Protein AF-Q556K5-F1 (afdb_monomer_lite)

pLDDT: mean 72.12, std 20.88, range [28.44, 96.19]

Sequence (284 aa):
MKILKIILLFTVINYCIFKNVVNGLEYIQAMYDNKDCKNTPISIQSSSQCAKGIYVVPQSSKRVTISYGIKSPSDCSSKTPSAYDQDVNYCLTGSLAQMFLNENANVSGINGYCSELVQFADDDCENILLNSYLNGACVGPQSNGYFNRYLCNGNVVKRYNCPSDCRKASGVSGCVFDKELKSISSCPNIKSKNIQDLIKIDGKVDTSSTSSSSGATGGGGTGNNGTSATGGSGATGAASGNGGATSNAGNSGGASTTGKSNAQKIYVSFFLLISLSLLILILF

Foldseek 3Di:
DVLVVVVVVVVVVVVVVCVQQVFAKWKKKFFCPDQQLADHGQKMKIWTCAAQQWHWADPDQFWIFIDGDDQDPVVNVVDDRDPPIDTAQDRDRRDRIHMHMDRSHDAAAEPQWAWFWGGNDLQPPRGIMIMTGHAQRWDDDDPVCWIWTWHDDPNKIWIWTWNDGSVDVVRPPRTHTDDIGHGCVSPPPHHYDYPVVGHPRPDDPPDDDPDDDDDDDDDDDDDDDDDDDDDDDDDDDDDDDDDDDDDDDDDDDDDDDDPCDVVNVVVVVVVVVVVVSVVVVVVD

Structure (mmCIF, N/CA/C/O backbone):
data_AF-Q556K5-F1
#
_entry.id   AF-Q556K5-F1
#
loop_
_atom_site.group_PDB
_atom_site.id
_atom_site.type_symbol
_atom_site.label_atom_id
_atom_site.label_alt_id
_atom_site.label_comp_id
_atom_site.label_asym_id
_atom_site.label_entity_id
_atom_site.label_seq_id
_atom_site.pdbx_PDB_ins_code
_atom_site.Cartn_x
_atom_site.Cartn_y
_atom_site.Cartn_z
_atom_site.occupancy
_atom_site.B_iso_or_equiv
_atom_site.auth_seq_id
_atom_site.auth_comp_id
_atom_site.auth_asym_id
_atom_site.auth_atom_id
_atom_site.pdbx_PDB_model_num
ATOM 1 N N . MET A 1 1 ? -33.321 -15.008 35.025 1.00 61.25 1 MET A N 1
ATOM 2 C CA . MET A 1 1 ? -32.442 -15.518 33.936 1.00 61.25 1 MET A CA 1
ATOM 3 C C . MET A 1 1 ? -32.778 -15.011 32.526 1.00 61.25 1 MET A C 1
ATOM 5 O O . MET A 1 1 ? -31.866 -14.976 31.711 1.00 61.25 1 MET A O 1
ATOM 9 N N . LYS A 1 2 ? -34.023 -14.624 32.190 1.00 74.06 2 LYS A N 1
ATOM 10 C CA . LYS A 1 2 ? -34.360 -14.154 30.824 1.00 74.06 2 LYS A CA 1
ATOM 11 C C . LYS A 1 2 ? -33.741 -12.788 30.475 1.00 74.06 2 LYS A C 1
ATOM 13 O O . LYS A 1 2 ? -33.178 -12.651 29.398 1.00 74.06 2 LYS A O 1
ATOM 18 N N . ILE A 1 3 ? -33.755 -11.838 31.414 1.00 76.19 3 ILE A N 1
ATOM 19 C CA . ILE A 1 3 ? -33.224 -10.473 31.226 1.00 76.19 3 ILE A CA 1
ATOM 20 C C . ILE A 1 3 ? -31.723 -10.485 30.883 1.00 76.19 3 ILE A C 1
ATOM 22 O O . ILE A 1 3 ? -31.316 -9.877 29.901 1.00 76.19 3 ILE A O 1
ATOM 26 N N . LEU A 1 4 ? -30.910 -11.268 31.604 1.00 74.31 4 LEU A N 1
ATOM 27 C CA . LEU A 1 4 ? -29.463 -11.361 31.353 1.00 74.31 4 LEU A CA 1
ATOM 28 C C . LEU A 1 4 ? -29.129 -11.845 29.928 1.00 74.31 4 LEU A C 1
ATOM 30 O O . LEU A 1 4 ? -28.200 -11.334 29.309 1.00 74.31 4 LEU A O 1
ATOM 34 N N . LYS A 1 5 ? -29.904 -12.798 29.385 1.00 75.19 5 LYS A N 1
ATOM 35 C CA . LYS A 1 5 ? -29.716 -13.285 28.007 1.00 75.19 5 LYS A CA 1
ATOM 36 C C . LYS A 1 5 ? -30.016 -12.201 26.970 1.00 75.19 5 LYS A C 1
ATOM 38 O O . LYS A 1 5 ? -29.312 -12.125 25.969 1.00 75.19 5 LYS A O 1
ATOM 43 N N . ILE A 1 6 ? -31.032 -11.369 27.215 1.00 76.06 6 ILE A N 1
ATOM 44 C CA . ILE A 1 6 ? -31.399 -10.256 26.328 1.00 76.06 6 ILE A CA 1
ATOM 45 C C . ILE A 1 6 ? -30.291 -9.201 26.322 1.00 76.06 6 ILE A C 1
ATOM 47 O O . ILE A 1 6 ? -29.875 -8.784 25.246 1.00 76.06 6 ILE A O 1
ATOM 51 N N . ILE A 1 7 ? -29.767 -8.831 27.497 1.00 74.25 7 ILE A N 1
ATOM 52 C CA . ILE A 1 7 ? -28.654 -7.874 27.612 1.00 74.25 7 ILE A CA 1
ATOM 53 C C . ILE A 1 7 ? -27.434 -8.388 26.848 1.00 74.25 7 ILE A C 1
ATOM 55 O O . ILE A 1 7 ? -26.901 -7.672 26.008 1.00 74.25 7 ILE A O 1
ATOM 59 N N . LEU A 1 8 ? -27.029 -9.641 27.084 1.00 75.44 8 LEU A N 1
ATOM 60 C CA . LEU A 1 8 ? -25.853 -10.225 26.438 1.00 75.44 8 LEU A CA 1
ATOM 61 C C . LEU A 1 8 ? -26.009 -10.287 24.910 1.00 75.44 8 LEU A C 1
ATOM 63 O O . LEU A 1 8 ? -25.079 -9.934 24.189 1.00 75.44 8 LEU A O 1
ATOM 67 N N . LEU A 1 9 ? -27.194 -10.658 24.412 1.00 78.19 9 LEU A N 1
ATOM 68 C CA . LEU A 1 9 ? -27.503 -10.626 22.981 1.00 78.19 9 LEU A CA 1
ATOM 69 C C . LEU A 1 9 ? -27.391 -9.202 22.412 1.00 78.19 9 LEU A C 1
ATOM 71 O O . LEU A 1 9 ? -26.769 -9.010 21.369 1.00 78.19 9 LEU A O 1
ATOM 75 N N . PHE A 1 10 ? -27.941 -8.203 23.108 1.00 74.50 10 PHE A N 1
ATOM 76 C CA . PHE A 1 10 ? -27.856 -6.802 22.695 1.00 74.50 10 PHE A CA 1
ATOM 77 C C . PHE A 1 10 ? -26.406 -6.309 22.672 1.00 74.50 10 PHE A C 1
ATOM 79 O O . PHE A 1 10 ? -25.995 -5.667 21.709 1.00 74.50 10 PHE A O 1
ATOM 86 N N . THR A 1 11 ? -25.602 -6.624 23.689 1.00 73.44 11 THR A N 1
ATOM 87 C CA . THR A 1 11 ? -24.179 -6.259 23.725 1.00 73.44 11 THR A CA 1
ATOM 88 C C . THR A 1 11 ? -23.416 -6.878 22.555 1.00 73.44 11 THR A C 1
ATOM 90 O O . THR A 1 11 ? -22.656 -6.170 21.900 1.00 73.44 11 THR A O 1
ATOM 93 N N . VAL A 1 12 ? -23.653 -8.158 22.241 1.00 76.06 12 VAL A N 1
ATOM 94 C CA . VAL A 1 12 ? -23.006 -8.845 21.109 1.00 76.06 12 VAL A CA 1
ATOM 95 C C . VAL A 1 12 ? -23.418 -8.225 19.773 1.00 76.06 12 VAL A C 1
ATOM 97 O O . VAL A 1 12 ? -22.550 -7.919 18.963 1.00 76.06 12 VAL A O 1
ATOM 100 N N . ILE A 1 13 ? -24.712 -7.967 19.554 1.00 75.44 13 ILE A N 1
ATOM 101 C CA . ILE A 1 13 ? -25.198 -7.321 18.324 1.00 75.44 13 ILE A CA 1
ATOM 102 C C . ILE A 1 13 ? -24.575 -5.932 18.166 1.00 75.44 13 ILE A C 1
ATOM 104 O O . ILE A 1 13 ? -24.052 -5.617 17.100 1.00 75.44 13 ILE A O 1
ATOM 108 N N . ASN A 1 14 ? -24.569 -5.121 19.226 1.00 64.62 14 ASN A N 1
ATOM 109 C CA . ASN A 1 14 ? -23.968 -3.789 19.185 1.00 64.62 14 ASN A CA 1
ATOM 110 C C . ASN A 1 14 ? -22.461 -3.859 18.924 1.00 64.62 14 ASN A C 1
ATOM 112 O O . ASN A 1 14 ? -21.958 -3.105 18.098 1.00 64.62 14 ASN A O 1
ATOM 116 N N . TYR A 1 15 ? -21.748 -4.796 19.554 1.00 65.31 15 TYR A N 1
ATOM 117 C CA . TYR A 1 15 ? -20.327 -5.025 19.295 1.00 65.31 15 TYR A CA 1
ATOM 118 C C . TYR A 1 15 ? -20.064 -5.411 17.830 1.00 65.31 15 TYR A C 1
ATOM 120 O O . TYR A 1 15 ? -19.186 -4.831 17.193 1.00 65.31 15 TYR A O 1
ATOM 128 N N . CYS A 1 16 ? -20.860 -6.326 17.265 1.00 64.56 16 CYS A N 1
ATOM 129 C CA . CYS A 1 16 ? -20.766 -6.722 15.858 1.00 64.56 16 CYS A CA 1
ATOM 130 C C . CYS A 1 16 ? -21.071 -5.559 14.900 1.00 64.56 16 CYS A C 1
ATOM 132 O O . CYS A 1 16 ? -20.363 -5.382 13.909 1.00 64.56 16 CYS A O 1
ATOM 134 N N . ILE A 1 17 ? -22.094 -4.750 15.196 1.00 59.06 17 ILE A N 1
ATOM 135 C CA . ILE A 1 17 ? -22.442 -3.568 14.395 1.00 59.06 17 ILE A CA 1
ATOM 136 C C . ILE A 1 17 ? -21.305 -2.543 14.451 1.00 59.06 17 ILE A C 1
ATOM 138 O O . ILE A 1 17 ? -20.884 -2.053 13.407 1.00 59.06 17 ILE A O 1
ATOM 142 N N . PHE A 1 18 ? -20.756 -2.257 15.634 1.00 52.22 18 PHE A N 1
ATOM 143 C CA . PHE A 1 18 ? -19.651 -1.310 15.774 1.00 52.22 18 PHE A CA 1
ATOM 144 C C . PHE A 1 18 ? -18.394 -1.750 15.043 1.00 52.22 18 PHE A C 1
ATOM 146 O O . PHE A 1 18 ? -17.803 -0.944 14.332 1.00 52.22 18 PHE A O 1
ATOM 153 N N . LYS A 1 19 ? -18.006 -3.020 15.174 1.00 53.41 19 LY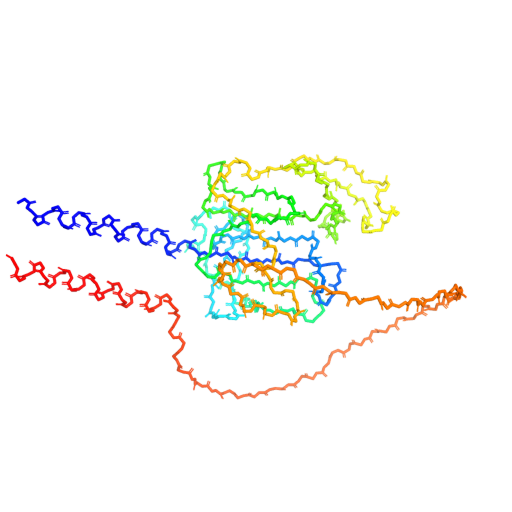S A N 1
ATOM 154 C CA . LYS A 1 19 ? -16.852 -3.567 14.454 1.00 53.41 19 LYS A CA 1
ATOM 155 C C . LYS A 1 19 ? -17.001 -3.414 12.936 1.00 53.41 19 LYS A C 1
ATOM 157 O O . LYS A 1 19 ? -16.026 -3.077 12.276 1.00 53.41 19 LYS A O 1
ATOM 162 N N . ASN A 1 20 ? -18.207 -3.604 12.395 1.00 49.00 20 ASN A N 1
ATOM 163 C CA . ASN A 1 20 ? -18.454 -3.475 10.955 1.00 49.00 20 ASN A CA 1
ATOM 164 C C . ASN A 1 20 ? -18.546 -2.021 10.472 1.00 49.00 20 ASN A C 1
ATOM 166 O O . ASN A 1 20 ? -18.079 -1.719 9.379 1.00 49.00 20 ASN A O 1
ATOM 170 N N . VAL A 1 21 ? -19.160 -1.124 11.249 1.00 44.94 21 VAL A N 1
ATOM 171 C CA . VAL A 1 21 ? -19.409 0.260 10.809 1.00 44.94 21 VAL A CA 1
ATOM 172 C C . VAL A 1 21 ? -18.201 1.164 11.050 1.00 44.94 21 VAL A C 1
ATOM 174 O O . VAL A 1 21 ? -17.908 2.021 10.225 1.00 44.94 21 VAL A O 1
ATOM 177 N N . VAL A 1 22 ? -17.475 0.980 12.157 1.00 48.97 22 VAL A N 1
ATOM 178 C CA . VAL A 1 22 ? -16.372 1.883 12.536 1.00 48.97 22 VAL A CA 1
ATOM 179 C C . VAL A 1 22 ? -15.116 1.648 11.688 1.00 48.97 22 VAL A C 1
ATOM 181 O O . VAL A 1 22 ? -14.299 2.552 11.560 1.00 48.97 22 VAL A O 1
ATOM 184 N N . ASN A 1 23 ? -14.995 0.488 11.039 1.00 54.75 23 ASN A N 1
ATOM 185 C CA . ASN A 1 23 ? -13.791 0.122 10.288 1.00 54.75 23 ASN A CA 1
ATOM 186 C C . ASN A 1 23 ? -13.941 0.220 8.759 1.00 54.75 23 ASN A C 1
ATOM 188 O O . ASN A 1 23 ? -12.985 -0.052 8.036 1.00 54.75 23 ASN A O 1
ATOM 192 N N . GLY A 1 24 ? -15.115 0.607 8.250 1.00 69.06 24 GLY A N 1
ATOM 193 C CA . GLY A 1 24 ? -15.352 0.712 6.812 1.00 69.06 24 GLY A CA 1
ATOM 194 C C . GLY A 1 24 ? -14.888 2.053 6.251 1.00 69.06 24 GLY A C 1
ATOM 195 O O . GLY A 1 24 ? -15.675 2.994 6.171 1.00 69.06 24 GLY A O 1
ATOM 196 N N . LEU A 1 25 ? -13.629 2.149 5.836 1.00 83.75 25 LEU A N 1
ATOM 197 C CA . LEU A 1 25 ? -13.132 3.250 5.013 1.00 83.75 25 LEU A CA 1
ATOM 198 C C . LEU A 1 25 ? -12.141 2.702 3.990 1.00 83.75 25 LEU A C 1
ATOM 200 O O . LEU A 1 25 ? -11.158 2.066 4.363 1.00 83.75 25 LEU A O 1
ATOM 204 N N . GLU A 1 26 ? -12.373 3.000 2.714 1.00 89.56 26 GLU A N 1
ATOM 205 C CA . GLU A 1 26 ? -11.423 2.738 1.634 1.00 89.56 26 GLU A CA 1
ATOM 206 C C . GLU A 1 26 ? -11.031 4.079 0.999 1.00 89.56 26 GLU A C 1
ATOM 208 O O . GLU A 1 26 ? -11.817 4.713 0.290 1.00 89.56 26 GLU A O 1
ATOM 213 N N . TYR A 1 27 ? -9.818 4.537 1.306 1.00 90.81 27 TYR A N 1
ATOM 214 C CA . TYR A 1 27 ? -9.189 5.668 0.629 1.00 90.81 27 TYR A CA 1
ATOM 215 C C . TYR A 1 27 ? -8.453 5.151 -0.598 1.00 90.81 27 TYR A C 1
ATOM 217 O O . TYR A 1 27 ? -7.716 4.171 -0.501 1.00 90.81 27 TYR A O 1
ATOM 225 N N . ILE A 1 28 ? -8.649 5.802 -1.741 1.00 92.31 28 ILE A N 1
ATOM 226 C CA . ILE A 1 28 ? -8.064 5.373 -3.008 1.00 92.31 28 ILE A CA 1
ATOM 227 C C . ILE A 1 28 ? -7.287 6.523 -3.624 1.00 92.31 28 ILE A C 1
ATOM 229 O O . ILE A 1 28 ? -7.830 7.605 -3.812 1.00 92.31 28 ILE A O 1
ATOM 233 N N . GLN A 1 29 ? -6.045 6.274 -4.019 1.00 91.38 29 GLN A N 1
ATOM 234 C CA . GLN A 1 29 ? -5.258 7.161 -4.862 1.00 91.38 29 GLN A CA 1
ATOM 235 C C . GLN A 1 29 ? -4.941 6.449 -6.181 1.00 91.38 29 GLN A C 1
ATOM 237 O O . GLN A 1 29 ? -4.131 5.525 -6.228 1.00 91.38 29 GLN A O 1
ATOM 242 N N . ALA A 1 30 ? -5.574 6.887 -7.265 1.00 91.69 30 ALA A N 1
ATOM 243 C CA . ALA A 1 30 ? -5.346 6.385 -8.614 1.00 91.69 30 ALA A CA 1
ATOM 244 C C . ALA A 1 30 ? -4.319 7.262 -9.336 1.00 91.69 30 ALA A C 1
ATOM 246 O O . ALA A 1 30 ? -4.491 8.475 -9.402 1.00 91.69 30 ALA A O 1
ATOM 247 N N . MET A 1 31 ? -3.265 6.662 -9.886 1.00 90.00 31 MET A N 1
ATOM 248 C CA . MET A 1 31 ? -2.260 7.334 -10.709 1.00 90.00 31 MET A CA 1
ATOM 249 C C . MET A 1 31 ? -2.458 7.005 -12.185 1.00 90.00 31 MET A C 1
ATOM 251 O O . MET A 1 31 ? -2.656 5.846 -12.547 1.00 90.00 31 MET A O 1
ATOM 255 N N . TYR A 1 32 ? -2.318 8.010 -13.037 1.00 88.25 32 TYR A N 1
ATOM 256 C CA . TYR A 1 32 ? -2.506 7.931 -14.479 1.00 88.25 32 TYR A CA 1
ATOM 257 C C . TYR A 1 32 ? -1.195 8.210 -15.217 1.00 88.25 32 TYR A C 1
ATOM 259 O O . TYR A 1 32 ? -0.241 8.769 -14.672 1.00 88.25 32 TYR A O 1
ATOM 267 N N . ASP A 1 33 ? -1.148 7.817 -16.484 1.00 83.00 33 ASP A N 1
ATOM 268 C CA . ASP A 1 33 ? -0.050 8.132 -17.400 1.00 83.00 33 ASP A CA 1
ATOM 269 C C . ASP A 1 33 ? -0.135 9.558 -17.979 1.00 83.00 33 ASP A C 1
ATOM 271 O O . ASP A 1 33 ? 0.837 10.057 -18.550 1.00 83.00 33 ASP A O 1
ATOM 275 N N . ASN A 1 34 ? -1.277 10.225 -17.798 1.00 80.12 34 ASN A N 1
ATOM 276 C CA . ASN A 1 34 ? -1.589 11.555 -18.305 1.00 80.12 34 ASN A CA 1
ATOM 277 C C . ASN A 1 34 ? -2.078 12.489 -17.181 1.00 80.12 34 ASN A C 1
ATOM 279 O O . ASN A 1 34 ? -2.593 12.043 -16.158 1.00 80.12 34 ASN A O 1
ATOM 283 N N . LYS A 1 35 ? -1.912 13.804 -17.377 1.00 79.62 35 LYS A N 1
ATOM 284 C CA . LYS A 1 35 ? -2.262 14.850 -16.390 1.00 79.62 35 LYS A CA 1
ATOM 285 C C . LYS A 1 35 ? -3.757 15.175 -16.303 1.00 79.62 35 LYS A C 1
ATOM 287 O O . LYS A 1 35 ? -4.144 16.030 -15.511 1.00 79.62 35 LYS A O 1
ATOM 292 N N . ASP A 1 36 ? -4.565 14.530 -17.136 1.00 75.38 36 ASP A N 1
ATOM 293 C CA . ASP A 1 36 ? -6.007 14.752 -17.208 1.00 75.38 36 ASP A CA 1
ATOM 294 C C . ASP A 1 36 ? -6.789 13.724 -16.371 1.00 75.38 36 ASP A C 1
ATOM 296 O O . ASP A 1 36 ? -8.013 13.744 -16.391 1.00 75.38 36 ASP A O 1
ATOM 300 N N . CYS A 1 37 ? -6.107 12.798 -15.683 1.00 79.00 37 CYS A N 1
ATOM 301 C CA . CYS A 1 37 ? -6.706 11.649 -14.988 1.00 79.00 37 CYS A CA 1
ATOM 302 C C . CYS A 1 37 ? -7.693 10.842 -15.851 1.00 79.00 37 CYS A C 1
ATOM 304 O O . CYS A 1 37 ? -8.675 10.292 -15.352 1.00 79.00 37 CYS A O 1
ATOM 306 N N . LYS A 1 38 ? -7.456 10.789 -17.164 1.00 76.88 38 LYS A N 1
ATOM 307 C CA . LYS A 1 38 ? -8.323 10.075 -18.102 1.00 76.88 38 LYS A CA 1
ATOM 308 C C . LYS A 1 38 ? -7.845 8.645 -18.302 1.00 76.88 38 LYS A C 1
ATOM 310 O O . LYS A 1 38 ? -6.654 8.355 -18.183 1.00 76.88 38 LYS A O 1
ATOM 315 N N . ASN A 1 39 ? -8.773 7.800 -18.748 1.00 82.00 39 ASN A N 1
ATOM 316 C CA . ASN A 1 39 ? -8.564 6.388 -19.077 1.00 82.00 39 ASN A CA 1
ATOM 317 C C . ASN A 1 39 ? -8.275 5.520 -17.845 1.00 82.00 39 ASN A C 1
ATOM 319 O O . ASN A 1 39 ? -8.675 5.833 -16.730 1.00 82.00 39 ASN A O 1
ATOM 323 N N . THR A 1 40 ? -7.652 4.368 -18.067 1.00 88.00 40 THR A N 1
ATOM 324 C CA . THR A 1 40 ? -7.336 3.387 -17.034 1.00 88.00 40 THR A CA 1
ATOM 325 C C . THR A 1 40 ? -6.094 3.830 -16.243 1.00 88.00 40 THR A C 1
ATOM 327 O O . THR A 1 40 ? -5.040 4.023 -16.849 1.00 88.00 40 THR A O 1
ATOM 330 N N . PRO A 1 41 ? -6.170 3.967 -14.906 1.00 91.44 41 PRO A N 1
ATOM 331 C CA . PRO A 1 41 ? 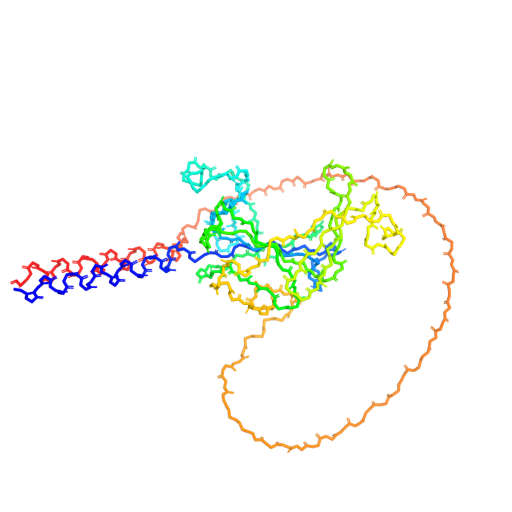-5.008 4.232 -14.062 1.00 91.44 41 PRO A CA 1
ATOM 332 C C . PRO A 1 41 ? -3.904 3.185 -14.246 1.00 91.44 41 PRO A C 1
ATOM 334 O O . PRO A 1 41 ? -4.178 1.988 -14.338 1.00 91.44 41 PRO A O 1
ATOM 337 N N . ILE A 1 42 ? -2.643 3.609 -14.214 1.00 91.56 42 ILE A N 1
ATOM 338 C CA . ILE A 1 42 ? -1.484 2.705 -14.267 1.00 91.56 42 ILE A CA 1
ATOM 339 C C . ILE A 1 42 ? -1.213 2.031 -12.918 1.00 91.56 42 ILE A C 1
ATOM 341 O O . ILE A 1 42 ? -0.708 0.908 -12.870 1.00 91.56 42 ILE A O 1
ATOM 345 N N . SER A 1 43 ? -1.564 2.698 -11.819 1.00 92.62 43 SER A N 1
ATOM 346 C CA . SER A 1 43 ? -1.454 2.150 -10.471 1.00 92.62 43 SER A CA 1
ATOM 347 C C . SER A 1 43 ? -2.499 2.761 -9.552 1.00 92.62 43 SER A C 1
ATOM 349 O O . SER A 1 43 ? -2.826 3.936 -9.682 1.00 92.62 43 SER A O 1
ATOM 351 N N . ILE A 1 44 ? -3.006 1.978 -8.611 1.00 94.00 44 ILE A N 1
ATOM 352 C CA . ILE A 1 44 ? -4.039 2.387 -7.667 1.00 94.00 44 ILE A CA 1
ATOM 353 C C . ILE A 1 44 ? -3.612 1.939 -6.281 1.00 94.00 44 ILE A C 1
ATOM 355 O O . ILE A 1 44 ? -3.340 0.763 -6.062 1.00 94.00 44 ILE A O 1
ATOM 359 N N . GLN A 1 45 ? -3.553 2.876 -5.352 1.00 94.12 45 GLN A N 1
ATOM 360 C CA . GLN A 1 45 ? -3.341 2.596 -3.946 1.00 94.12 45 GLN A CA 1
ATOM 361 C C . GLN A 1 45 ? -4.690 2.635 -3.234 1.00 94.12 45 GLN A C 1
ATOM 363 O O . GLN A 1 45 ? -5.337 3.673 -3.268 1.00 94.12 45 GLN A O 1
ATOM 368 N N . SER A 1 46 ? -5.086 1.547 -2.580 1.00 94.38 46 SER A N 1
ATOM 369 C CA . SER A 1 46 ? -6.263 1.487 -1.708 1.00 94.38 46 SER A CA 1
ATOM 370 C C . SER A 1 46 ? -5.818 1.259 -0.267 1.00 94.38 46 SER A C 1
ATOM 372 O O . SER A 1 46 ? -4.992 0.383 -0.017 1.00 94.38 46 SER A O 1
ATOM 374 N N . SER A 1 47 ? -6.343 2.010 0.696 1.00 93.25 47 SER A N 1
ATOM 375 C CA . SER A 1 47 ? -5.969 1.868 2.105 1.00 93.25 47 SER A CA 1
ATOM 376 C C . SER A 1 47 ? -7.168 1.915 3.037 1.00 93.25 47 SER A C 1
ATOM 378 O O . SER A 1 47 ? -8.150 2.615 2.778 1.00 93.25 47 SER A O 1
ATOM 380 N N . SER A 1 48 ? -7.052 1.205 4.157 1.00 90.81 48 SER A N 1
ATOM 381 C CA . SER A 1 48 ? -7.903 1.421 5.324 1.00 90.81 48 SER A CA 1
ATOM 382 C C . SER A 1 48 ? -7.617 2.798 5.935 1.00 90.81 48 SER A C 1
ATOM 384 O O . SER A 1 48 ? -6.678 3.499 5.537 1.00 90.81 48 SER A O 1
ATOM 386 N N . GLN A 1 49 ? -8.411 3.193 6.933 1.00 88.31 49 GLN A N 1
ATOM 387 C CA . GLN A 1 49 ? -8.207 4.447 7.664 1.00 88.31 49 GLN A CA 1
ATOM 388 C C . GLN A 1 49 ? -6.800 4.548 8.265 1.00 88.31 49 GLN A C 1
ATOM 390 O O . GLN A 1 49 ? -6.148 5.582 8.146 1.00 88.31 49 GLN A O 1
ATOM 395 N N . CYS A 1 50 ? -6.336 3.473 8.900 1.00 89.25 50 CYS A N 1
ATOM 396 C CA . CYS A 1 50 ? -4.989 3.332 9.430 1.00 89.25 50 CYS A CA 1
ATOM 397 C C . CYS A 1 50 ? -4.307 2.199 8.670 1.00 89.25 50 CYS A C 1
ATOM 399 O O . CYS A 1 50 ? -4.780 1.069 8.719 1.00 89.25 50 CYS A O 1
ATOM 401 N N . ALA A 1 51 ? -3.226 2.489 7.954 1.00 91.75 51 ALA A N 1
ATOM 402 C CA . ALA A 1 51 ? -2.449 1.495 7.229 1.00 91.75 51 ALA A CA 1
ATOM 403 C C . ALA A 1 51 ? -0.957 1.800 7.360 1.00 91.75 51 ALA A C 1
ATOM 405 O O . ALA A 1 51 ? -0.540 2.910 7.705 1.00 91.75 51 ALA A O 1
ATOM 406 N N . LYS A 1 52 ? -0.108 0.813 7.077 1.00 90.12 52 LYS A N 1
ATOM 407 C CA . LYS A 1 52 ? 1.338 1.026 7.146 1.00 90.12 52 LYS A CA 1
ATOM 408 C C . LYS A 1 52 ? 1.768 2.104 6.151 1.00 90.12 52 LYS A C 1
ATOM 410 O O . LYS A 1 52 ? 1.624 1.952 4.944 1.00 90.12 52 LYS A O 1
ATOM 415 N N . GLY A 1 53 ? 2.321 3.190 6.683 1.00 88.06 53 GLY A N 1
ATOM 416 C CA . GLY A 1 53 ? 2.756 4.364 5.935 1.00 88.06 53 GLY A CA 1
ATOM 417 C C . GLY A 1 53 ? 1.741 5.506 5.845 1.00 88.06 53 GLY A C 1
ATOM 418 O O . GLY A 1 53 ? 2.193 6.631 5.634 1.00 88.06 53 GLY A O 1
ATOM 419 N N . ILE A 1 54 ? 0.437 5.277 6.059 1.00 88.25 54 ILE A N 1
ATOM 420 C CA . ILE A 1 54 ? -0.618 6.281 5.828 1.00 88.25 54 ILE A CA 1
ATOM 421 C C . ILE A 1 54 ? -1.757 6.216 6.865 1.00 88.25 54 ILE A C 1
ATOM 423 O O . ILE A 1 54 ? -2.208 5.144 7.256 1.00 88.25 54 ILE A O 1
ATOM 427 N N . TYR A 1 55 ? -2.233 7.381 7.303 1.00 87.44 55 TYR A N 1
ATOM 428 C CA . TYR A 1 55 ? -3.441 7.549 8.113 1.00 87.44 55 TYR A CA 1
ATOM 429 C C . TYR A 1 55 ? -4.343 8.603 7.470 1.00 87.44 55 TYR A C 1
ATOM 431 O O . TYR A 1 55 ? -3.875 9.704 7.175 1.00 87.44 55 TYR A O 1
ATOM 439 N N . VAL A 1 56 ? -5.615 8.268 7.256 1.00 86.88 56 VAL A N 1
ATOM 440 C CA . VAL A 1 56 ? -6.591 9.106 6.547 1.00 86.88 56 VAL A CA 1
ATOM 441 C C . VAL A 1 56 ? -7.734 9.479 7.485 1.00 86.88 56 VAL A C 1
ATOM 443 O O . VAL A 1 56 ? -8.315 8.619 8.139 1.00 86.88 56 VAL A O 1
ATOM 446 N N . VAL A 1 57 ? -8.090 10.762 7.537 1.00 84.19 57 VAL A N 1
ATOM 447 C CA . VAL A 1 57 ? -9.224 11.269 8.322 1.00 84.19 57 VAL A CA 1
ATOM 448 C C . VAL A 1 57 ? -10.167 12.052 7.413 1.00 84.19 57 VAL A C 1
ATOM 450 O O . VAL A 1 57 ? -9.781 13.114 6.924 1.00 84.19 57 VAL A O 1
ATOM 453 N N . PRO A 1 58 ? -11.402 11.580 7.178 1.00 82.31 58 PRO A N 1
ATOM 454 C CA . PRO A 1 58 ? -12.413 12.369 6.483 1.00 82.31 58 PRO A CA 1
ATOM 455 C C . PRO A 1 58 ? -12.741 13.649 7.256 1.00 82.31 58 PRO A C 1
ATOM 457 O O . PRO A 1 58 ? -13.117 13.591 8.425 1.00 82.31 58 PRO A O 1
ATOM 460 N N . GLN A 1 59 ? -12.633 14.803 6.596 1.00 78.50 59 GLN A N 1
ATOM 461 C CA . GLN A 1 59 ? -13.065 16.097 7.145 1.00 78.50 59 GLN A CA 1
ATOM 462 C C . GLN A 1 59 ? -14.466 16.467 6.648 1.00 78.50 59 GLN A C 1
ATOM 464 O O . GLN A 1 59 ? -15.259 17.089 7.353 1.00 78.50 59 GLN A O 1
ATOM 469 N N . SER A 1 60 ? -14.782 16.085 5.409 1.00 74.44 60 SER A N 1
ATOM 470 C CA . SER A 1 60 ? -16.087 16.275 4.773 1.00 74.44 60 SER A CA 1
ATOM 471 C C . SER A 1 60 ? -16.282 15.243 3.660 1.00 74.44 60 SER A C 1
ATOM 473 O O . SER A 1 60 ? -15.360 14.503 3.330 1.00 74.44 60 SER A O 1
ATOM 475 N N . SER A 1 61 ? -17.438 15.264 2.991 1.00 71.81 61 SER A N 1
ATOM 476 C CA . SER A 1 61 ? -17.699 14.425 1.810 1.00 71.81 61 SER A CA 1
ATOM 477 C C . SER A 1 61 ? -16.772 14.692 0.613 1.00 71.81 61 SER A C 1
ATOM 479 O O . SER A 1 61 ? -16.828 13.965 -0.379 1.00 71.81 61 SER A O 1
ATOM 481 N N . LYS A 1 62 ? -15.946 15.745 0.670 1.00 74.62 62 LYS A N 1
ATOM 482 C CA . LYS A 1 62 ? -15.039 16.153 -0.412 1.00 74.62 62 LYS A CA 1
ATOM 483 C C . LYS A 1 62 ? -13.587 16.322 0.018 1.00 74.62 62 LYS A C 1
ATOM 485 O O . LYS A 1 62 ? -12.769 16.632 -0.837 1.00 74.62 62 LYS A O 1
ATOM 490 N N . ARG A 1 63 ? -13.252 16.158 1.302 1.00 78.25 63 ARG A N 1
ATOM 491 C CA . ARG A 1 63 ? -11.902 16.449 1.810 1.00 78.25 63 ARG A CA 1
ATOM 492 C C . ARG A 1 63 ? -11.462 15.422 2.835 1.00 78.25 63 ARG A C 1
ATOM 494 O O . ARG A 1 63 ? -12.233 15.077 3.733 1.00 78.25 63 ARG A O 1
ATOM 501 N N . VAL A 1 64 ? -10.211 14.999 2.724 1.00 84.31 64 VAL A N 1
ATOM 502 C CA . VAL A 1 64 ? -9.538 14.133 3.691 1.00 84.31 64 VAL A CA 1
ATOM 503 C C . VAL A 1 64 ? -8.263 14.794 4.173 1.00 84.31 64 VAL A C 1
ATOM 505 O O . VAL A 1 64 ? -7.606 15.521 3.437 1.00 84.31 64 VAL A O 1
ATOM 508 N N . THR A 1 65 ? -7.880 14.492 5.399 1.00 84.19 65 THR A N 1
ATOM 509 C CA . THR A 1 65 ? -6.555 14.801 5.905 1.00 84.19 65 THR A CA 1
ATOM 510 C C . THR A 1 65 ? -5.710 13.541 5.894 1.00 84.19 65 THR A C 1
ATOM 512 O O . THR A 1 65 ? -6.160 12.497 6.367 1.00 84.19 65 THR A O 1
ATOM 515 N N . ILE A 1 66 ? -4.481 13.641 5.389 1.00 83.75 66 ILE A N 1
ATOM 516 C CA . ILE A 1 66 ? -3.567 12.502 5.288 1.00 83.75 66 ILE A CA 1
ATOM 517 C C . ILE A 1 66 ? -2.323 12.756 6.128 1.00 83.75 66 ILE A C 1
ATOM 519 O O . ILE A 1 66 ? -1.698 13.810 6.035 1.00 83.75 66 ILE A O 1
ATOM 523 N N . SER A 1 67 ? -1.947 11.770 6.937 1.00 85.06 67 SER A N 1
ATOM 524 C CA . SER A 1 67 ? -0.673 11.735 7.651 1.00 85.06 67 SER A CA 1
ATOM 525 C C . SER A 1 67 ? 0.173 10.573 7.151 1.00 85.06 67 SER A C 1
ATOM 527 O O . SER A 1 67 ? -0.295 9.440 7.083 1.00 85.06 67 SER A O 1
ATOM 529 N N . TYR A 1 68 ? 1.435 10.849 6.839 1.00 85.69 68 TYR A N 1
ATOM 530 C CA . TYR A 1 68 ? 2.387 9.845 6.371 1.00 85.69 68 TYR A CA 1
ATOM 531 C C . TYR A 1 68 ? 3.307 9.357 7.497 1.00 85.69 68 TYR A C 1
ATOM 533 O O . TYR A 1 68 ? 3.437 9.985 8.552 1.00 85.69 68 TYR A O 1
ATOM 541 N N . GLY A 1 69 ? 3.991 8.238 7.254 1.00 84.38 69 GLY A N 1
ATOM 542 C CA . GLY A 1 69 ? 5.020 7.709 8.153 1.00 84.38 69 GLY A CA 1
ATOM 543 C C . GLY A 1 69 ? 4.465 6.927 9.343 1.00 84.38 69 GLY A C 1
ATOM 544 O O . GLY A 1 69 ? 5.122 6.857 10.380 1.00 84.38 69 GLY A O 1
ATOM 545 N N . ILE A 1 70 ? 3.269 6.354 9.199 1.00 89.25 70 ILE A N 1
ATOM 546 C CA . ILE A 1 70 ? 2.670 5.446 10.183 1.00 89.25 70 ILE A CA 1
ATOM 547 C C . ILE A 1 70 ? 3.471 4.139 10.223 1.00 89.25 70 ILE A C 1
ATOM 549 O O . ILE A 1 70 ? 3.595 3.449 9.209 1.00 89.25 70 ILE A O 1
ATOM 553 N N . LYS A 1 71 ? 4.022 3.796 11.389 1.00 88.62 71 LYS A N 1
ATOM 554 C CA . LYS A 1 71 ? 4.826 2.586 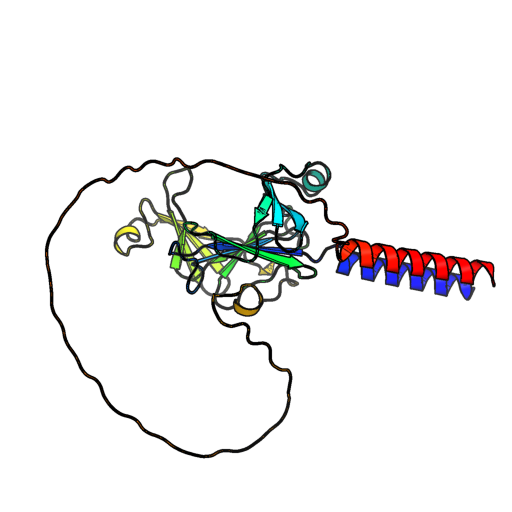11.619 1.00 88.62 71 LYS A CA 1
ATOM 555 C C . LYS A 1 71 ? 4.085 1.531 12.435 1.00 88.62 71 LYS A C 1
ATOM 557 O O . LYS A 1 71 ? 4.458 0.364 12.356 1.00 88.62 71 LYS A O 1
ATOM 562 N N . SER A 1 72 ? 3.046 1.925 13.168 1.00 87.88 72 SER A N 1
ATOM 563 C CA . SER A 1 72 ? 2.200 1.036 13.966 1.00 87.88 72 SER A CA 1
ATOM 564 C C . SER A 1 72 ? 0.737 1.507 14.002 1.00 87.88 72 SER A C 1
ATOM 566 O O . SER A 1 72 ? 0.488 2.699 13.800 1.00 87.88 72 SER A O 1
ATOM 568 N N . PRO A 1 73 ? -0.230 0.634 14.344 1.00 84.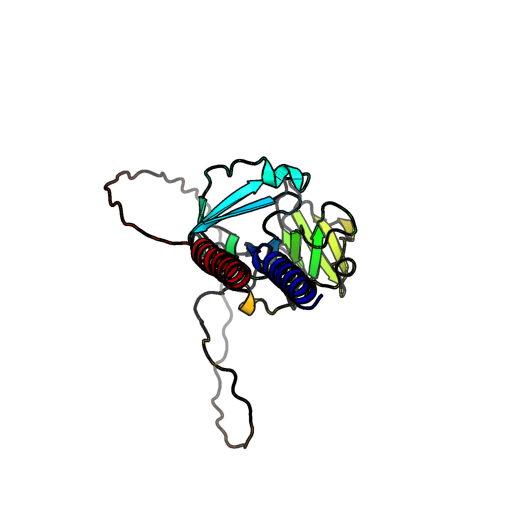88 73 PRO A N 1
ATOM 569 C CA . PRO A 1 73 ? -1.611 1.054 14.594 1.00 84.88 73 PRO A CA 1
ATOM 570 C C . PRO A 1 73 ? -1.739 2.102 15.710 1.00 84.88 73 PRO A C 1
ATOM 572 O O . PRO A 1 73 ? -2.545 3.026 15.609 1.00 84.88 73 PRO A O 1
ATOM 575 N N . SER A 1 74 ? -0.909 2.015 16.759 1.00 85.06 74 SER A N 1
ATOM 576 C CA . SER A 1 74 ? -0.896 3.009 17.841 1.00 85.06 74 SER A CA 1
ATOM 577 C C . SER A 1 74 ? -0.508 4.404 17.358 1.00 85.06 74 SER A C 1
ATOM 579 O O . SER A 1 74 ? -1.027 5.388 17.889 1.00 85.06 74 SER A O 1
ATOM 581 N N . ASP A 1 75 ? 0.322 4.516 16.315 1.00 85.19 75 ASP A N 1
ATOM 582 C CA . ASP A 1 75 ? 0.702 5.817 15.765 1.00 85.19 75 ASP A CA 1
ATOM 583 C C . ASP A 1 75 ? -0.540 6.577 15.286 1.00 85.19 75 ASP A C 1
ATOM 585 O O . ASP A 1 75 ? -0.658 7.764 15.574 1.00 85.19 75 ASP A O 1
ATOM 589 N N . CYS A 1 76 ? -1.503 5.901 14.647 1.00 85.12 76 CYS A N 1
ATOM 590 C CA . CYS A 1 76 ? -2.732 6.521 14.137 1.00 85.12 76 CYS A CA 1
ATOM 591 C C . CYS A 1 76 ? -3.541 7.232 15.231 1.00 85.12 76 CYS A C 1
ATOM 593 O O . CYS A 1 76 ? -4.073 8.311 14.991 1.00 85.12 76 CYS A O 1
ATOM 595 N N . SER A 1 77 ? -3.574 6.679 16.449 1.00 75.12 77 SER A N 1
ATOM 596 C CA . SER A 1 77 ? -4.267 7.301 17.590 1.00 75.12 77 SER A CA 1
ATOM 597 C C . SER A 1 77 ? -3.566 8.553 18.132 1.00 75.12 77 SER A C 1
ATOM 599 O O . SER A 1 77 ? -4.204 9.412 18.735 1.00 75.12 77 SER A O 1
ATOM 601 N N . SER A 1 78 ? -2.254 8.666 17.905 1.00 71.12 78 SER A N 1
ATOM 602 C CA . SER A 1 78 ? -1.411 9.759 18.409 1.00 71.12 78 SER A CA 1
ATOM 603 C C . SER A 1 78 ? -1.156 10.866 17.382 1.00 71.12 78 SER A C 1
ATOM 605 O O . SER A 1 78 ? -0.677 11.944 17.737 1.00 71.12 78 SER A O 1
ATOM 607 N N . LYS A 1 79 ? -1.454 10.620 16.099 1.00 68.75 79 LYS A N 1
ATOM 608 C CA . LYS A 1 79 ? -1.279 11.609 15.035 1.00 68.75 79 LYS A CA 1
ATOM 609 C C . LYS A 1 79 ? -2.396 12.637 15.097 1.00 68.75 79 LYS A C 1
ATOM 611 O O . LYS A 1 79 ? -3.559 12.335 14.843 1.00 68.75 79 LYS A O 1
ATOM 616 N N . THR A 1 80 ? -2.020 13.884 15.341 1.00 65.12 80 THR A N 1
ATOM 617 C CA . THR A 1 80 ? -2.839 15.024 14.945 1.00 65.12 80 THR A CA 1
ATOM 618 C C . THR A 1 80 ? -2.833 15.098 13.417 1.00 65.12 80 THR A C 1
ATOM 620 O O . THR A 1 80 ? -1.753 15.181 12.827 1.00 65.12 80 THR A O 1
ATOM 623 N N . PRO A 1 81 ? -4.001 15.034 12.753 1.00 59.56 81 PRO A N 1
ATOM 624 C CA . PRO A 1 81 ? -4.071 15.170 11.306 1.00 59.56 81 PRO A CA 1
ATOM 625 C C . PRO A 1 81 ? -3.406 16.492 10.897 1.00 59.56 81 PRO A C 1
ATOM 627 O O . PRO A 1 81 ? -3.838 17.565 11.314 1.00 59.56 81 PRO A O 1
ATOM 630 N N . SER A 1 82 ? -2.307 16.432 10.141 1.00 57.59 82 SER A N 1
ATOM 631 C CA . SER A 1 82 ? -1.652 17.635 9.615 1.00 57.59 82 SER A CA 1
ATOM 632 C C . SER A 1 82 ? -2.609 18.341 8.663 1.00 57.59 82 SER A C 1
ATOM 634 O O . SER A 1 82 ? -3.104 17.661 7.783 1.00 57.59 82 SER A O 1
ATOM 636 N N . ALA A 1 83 ? -2.831 19.655 8.771 1.00 53.44 83 ALA A N 1
ATOM 637 C CA . ALA A 1 83 ? -3.853 20.434 8.040 1.00 53.44 83 ALA A CA 1
ATOM 638 C C . ALA A 1 83 ? -3.775 20.448 6.486 1.00 53.44 83 ALA A C 1
ATOM 640 O O . ALA A 1 83 ? -4.345 21.322 5.835 1.00 53.44 83 ALA A O 1
ATOM 641 N N . TYR A 1 84 ? -3.070 19.501 5.871 1.00 60.31 84 TYR A N 1
ATOM 642 C CA . TYR A 1 84 ? -3.129 19.222 4.445 1.00 60.31 84 TYR A CA 1
ATOM 643 C C . TYR A 1 84 ? -4.423 18.480 4.129 1.00 60.31 84 TYR A C 1
ATOM 645 O O . TYR A 1 84 ? -4.477 17.250 4.064 1.00 60.31 84 TYR A O 1
ATOM 653 N N . ASP A 1 85 ? -5.471 19.269 3.954 1.00 69.31 85 ASP A N 1
ATOM 654 C CA . ASP A 1 85 ? -6.717 18.814 3.373 1.00 69.31 85 ASP A CA 1
ATOM 655 C C . ASP A 1 85 ? -6.500 18.550 1.883 1.00 69.31 85 ASP A C 1
ATOM 657 O O . ASP A 1 85 ? -6.202 19.462 1.108 1.00 69.31 85 ASP A O 1
ATOM 661 N N . GLN A 1 86 ? -6.652 17.293 1.494 1.00 76.81 86 GLN A N 1
ATOM 662 C CA . GLN A 1 86 ? -6.655 16.871 0.108 1.00 76.81 86 GLN A CA 1
ATOM 663 C C . GLN A 1 86 ? -8.087 16.681 -0.343 1.00 76.81 86 GLN A C 1
ATOM 665 O O . GLN A 1 86 ? -8.906 16.061 0.344 1.00 76.81 86 GLN A O 1
ATOM 670 N N . ASP A 1 87 ? -8.392 17.241 -1.500 1.00 78.94 87 ASP A N 1
ATOM 671 C CA . ASP A 1 87 ? -9.710 17.094 -2.058 1.00 78.94 87 ASP A CA 1
ATOM 672 C C . ASP A 1 87 ? -9.865 15.728 -2.735 1.00 78.94 87 ASP A C 1
ATOM 674 O O . ASP A 1 87 ? -8.965 15.233 -3.415 1.00 78.94 87 ASP A O 1
ATOM 678 N N . VAL A 1 88 ? -11.025 15.113 -2.531 1.00 80.38 88 VAL A N 1
ATOM 679 C CA . VAL A 1 88 ? -11.363 13.795 -3.070 1.00 80.38 88 VAL A CA 1
ATOM 680 C C . VAL A 1 88 ? -12.465 13.896 -4.117 1.00 80.38 88 VAL A C 1
ATOM 682 O O . VAL A 1 88 ? -13.222 14.865 -4.183 1.00 80.38 88 VAL A O 1
ATOM 685 N N . ASN A 1 89 ? -12.602 12.832 -4.901 1.00 76.62 89 ASN A N 1
ATOM 686 C CA . ASN A 1 89 ? -13.647 12.610 -5.891 1.00 76.62 89 ASN A CA 1
ATOM 687 C C . ASN A 1 89 ? -13.607 13.564 -7.101 1.00 76.62 89 ASN A C 1
ATOM 689 O O . ASN A 1 89 ? -14.622 13.717 -7.781 1.00 76.62 89 ASN A O 1
ATOM 693 N N . TYR A 1 90 ? -12.453 14.164 -7.413 1.00 69.56 90 TYR A N 1
ATOM 694 C CA . TYR A 1 90 ? -12.217 14.882 -8.672 1.00 69.56 90 TYR A CA 1
ATOM 695 C C . TYR A 1 90 ? -10.746 14.847 -9.098 1.00 69.56 90 TYR A C 1
ATOM 697 O O . TYR A 1 90 ? -9.851 14.721 -8.263 1.00 69.56 90 TYR A O 1
ATOM 705 N N . CYS A 1 91 ? -10.492 14.958 -10.403 1.00 71.19 91 CYS A N 1
ATOM 706 C CA . CYS A 1 91 ? -9.139 15.099 -10.931 1.00 71.19 91 CYS A CA 1
ATOM 707 C C . CYS A 1 91 ? -8.631 16.528 -10.716 1.00 71.19 91 CYS A C 1
ATOM 709 O O . CYS A 1 91 ? -9.216 17.488 -11.220 1.00 71.19 91 CYS A O 1
ATOM 711 N N . LEU A 1 92 ? -7.538 16.680 -9.970 1.00 67.69 92 LEU A N 1
ATOM 712 C CA . LEU A 1 92 ? -6.833 17.955 -9.868 1.00 67.69 92 LEU A CA 1
ATOM 713 C C . LEU A 1 92 ? -6.131 18.239 -11.199 1.00 67.69 92 LEU A C 1
ATOM 715 O O . LEU A 1 92 ? -5.230 17.496 -11.588 1.00 67.69 92 LEU A O 1
ATOM 719 N N . THR A 1 93 ? -6.505 19.323 -11.880 1.00 64.81 93 THR A N 1
ATOM 720 C CA . THR A 1 93 ? -5.856 19.747 -13.129 1.00 64.81 93 THR A CA 1
ATOM 721 C C . THR A 1 93 ? -4.339 19.820 -12.952 1.00 64.81 93 THR A C 1
ATOM 723 O O . THR A 1 93 ? -3.838 20.549 -12.097 1.00 64.81 93 THR A O 1
ATOM 726 N N . GLY A 1 94 ? -3.595 19.072 -13.772 1.00 65.44 94 GLY A N 1
ATOM 727 C CA . GLY A 1 94 ? -2.131 19.041 -13.727 1.00 65.44 94 GLY A CA 1
ATOM 728 C C . GLY A 1 94 ? -1.534 17.995 -12.780 1.00 65.44 94 GLY A C 1
ATOM 729 O O . GLY A 1 94 ? -0.311 17.837 -12.767 1.00 65.44 94 GLY A O 1
ATOM 730 N N . SER A 1 95 ? -2.364 17.259 -12.037 1.00 71.25 95 SER A N 1
ATOM 731 C CA . SER A 1 95 ? -1.953 16.104 -11.240 1.00 71.25 95 SER A CA 1
ATOM 732 C C . SER A 1 95 ? -1.933 14.834 -12.092 1.00 71.25 95 SER A C 1
ATOM 734 O O . SER A 1 95 ? -2.754 14.647 -12.982 1.00 71.25 95 SER A O 1
ATOM 736 N N . LEU A 1 96 ? -1.004 13.924 -11.795 1.00 81.69 96 LEU A N 1
ATOM 737 C CA . LEU A 1 96 ? -1.045 12.550 -12.312 1.00 81.69 96 LEU A CA 1
ATOM 738 C C . LEU A 1 96 ? -1.870 11.626 -11.407 1.00 81.69 96 LEU A C 1
ATOM 740 O O . LEU A 1 96 ? -1.951 10.434 -11.679 1.00 81.69 96 LEU A O 1
ATOM 744 N N . ALA A 1 97 ? -2.423 12.144 -10.308 1.00 85.12 97 ALA A N 1
ATOM 745 C CA . ALA A 1 97 ? -3.138 11.372 -9.306 1.00 85.12 97 ALA A CA 1
ATOM 746 C C . ALA A 1 97 ? -4.518 11.962 -8.992 1.00 85.12 97 ALA A C 1
ATOM 748 O O . ALA A 1 97 ? -4.664 13.178 -8.846 1.00 85.12 97 ALA A O 1
ATOM 749 N N . GLN A 1 98 ? -5.495 11.074 -8.821 1.00 87.00 98 GLN A N 1
ATOM 750 C CA . GLN A 1 98 ? -6.853 11.363 -8.376 1.00 87.00 98 GLN A CA 1
ATOM 751 C C . GLN A 1 98 ? -7.146 10.588 -7.095 1.00 87.00 98 GLN A C 1
ATOM 753 O O . GLN A 1 98 ? -6.758 9.427 -6.967 1.00 87.00 98 GLN A O 1
ATOM 758 N N . MET A 1 99 ? -7.835 11.228 -6.156 1.00 87.81 99 MET A N 1
ATOM 759 C CA . MET A 1 99 ? -8.120 10.662 -4.841 1.00 87.81 99 MET A CA 1
ATOM 760 C C . MET A 1 99 ? -9.613 10.406 -4.691 1.00 87.81 99 MET A C 1
ATOM 762 O O . MET A 1 99 ? -10.423 11.198 -5.168 1.00 87.81 99 MET A O 1
ATOM 766 N N . PHE A 1 100 ? -9.986 9.326 -4.019 1.00 88.44 100 PHE A N 1
ATOM 767 C CA . PHE A 1 100 ? -11.369 8.939 -3.761 1.00 88.44 100 PHE A CA 1
ATOM 768 C C . PHE A 1 100 ? -11.514 8.472 -2.320 1.00 88.44 100 PHE A C 1
ATOM 770 O O . PHE A 1 100 ? -10.562 7.994 -1.700 1.00 88.44 100 PHE A O 1
ATOM 777 N N . LEU A 1 101 ? -12.728 8.610 -1.799 1.00 87.44 101 LEU A N 1
ATOM 778 C CA . LEU A 1 101 ? -13.077 8.151 -0.466 1.00 87.44 101 LEU A CA 1
ATOM 779 C C . LEU A 1 101 ? -14.390 7.377 -0.529 1.00 87.44 101 LEU A C 1
ATOM 781 O O . LEU A 1 101 ? -15.443 7.961 -0.791 1.00 87.44 101 LEU A O 1
ATOM 785 N N . ASN A 1 102 ? -14.317 6.083 -0.234 1.00 85.38 102 ASN A N 1
ATOM 786 C CA . ASN A 1 102 ? -15.473 5.207 -0.124 1.00 85.38 102 ASN A CA 1
ATOM 787 C C . ASN A 1 102 ? -15.763 4.955 1.360 1.00 85.38 102 ASN A C 1
ATOM 789 O O . ASN A 1 102 ? -15.151 4.101 2.007 1.00 85.38 102 ASN A O 1
ATOM 793 N N . GLU A 1 103 ? -16.693 5.735 1.911 1.00 79.12 103 GLU A N 1
ATOM 794 C CA . GLU A 1 103 ? -17.179 5.546 3.279 1.00 79.12 103 GLU A CA 1
ATOM 795 C C . GLU A 1 103 ? -17.975 4.237 3.387 1.00 79.12 103 GLU A C 1
ATOM 797 O O . GLU A 1 103 ? -18.789 3.916 2.520 1.00 79.12 103 GLU A O 1
ATOM 802 N N . ASN A 1 104 ? -17.797 3.507 4.488 1.00 75.88 104 ASN A N 1
ATOM 803 C CA . ASN A 1 104 ? -18.425 2.210 4.760 1.00 75.88 104 ASN A CA 1
ATOM 804 C C . ASN A 1 104 ? -18.024 1.095 3.772 1.00 75.88 104 ASN A C 1
ATOM 806 O O . ASN A 1 104 ? -18.765 0.128 3.590 1.00 75.88 104 ASN A O 1
ATOM 810 N N . ALA A 1 105 ? -16.855 1.215 3.139 1.00 81.06 105 ALA A N 1
ATOM 811 C CA . ALA A 1 105 ? -16.271 0.189 2.281 1.00 81.06 105 ALA A CA 1
ATOM 812 C C . ALA A 1 105 ? -14.964 -0.343 2.879 1.00 81.06 105 ALA A C 1
ATOM 814 O O . ALA A 1 105 ? -14.218 0.392 3.515 1.00 81.06 105 ALA A O 1
ATOM 815 N N . ASN A 1 106 ? -14.677 -1.622 2.644 1.00 85.06 106 ASN A N 1
ATOM 816 C CA . ASN A 1 106 ? -13.379 -2.215 2.958 1.00 85.06 106 ASN A CA 1
ATOM 817 C C . ASN A 1 106 ? -12.465 -2.155 1.735 1.00 85.06 106 ASN A C 1
ATOM 819 O O . ASN A 1 106 ? -12.952 -2.233 0.600 1.00 85.06 106 ASN A O 1
ATOM 823 N N . VAL A 1 107 ? -11.155 -2.108 1.995 1.00 91.06 107 VAL A N 1
ATOM 824 C CA . VAL A 1 107 ? -10.107 -2.214 0.974 1.00 91.06 107 VAL A CA 1
ATOM 825 C C . VAL A 1 107 ? -10.345 -3.439 0.099 1.00 91.06 107 VAL A C 1
ATOM 827 O O . VAL A 1 107 ? -10.551 -4.553 0.588 1.00 91.06 107 VAL A O 1
ATOM 830 N N . SER A 1 108 ? -10.311 -3.220 -1.207 1.00 90.31 108 SER A N 1
ATOM 831 C CA . SER A 1 108 ? -10.610 -4.230 -2.210 1.00 90.31 108 SER A CA 1
ATOM 832 C C . SER A 1 108 ? -9.541 -4.309 -3.288 1.00 90.31 108 SER A C 1
ATOM 834 O O . SER A 1 108 ? -8.920 -3.314 -3.659 1.00 90.31 108 SER A O 1
ATOM 836 N N . GLY A 1 109 ? -9.335 -5.527 -3.791 1.00 90.44 109 GLY A N 1
ATOM 837 C CA . GLY A 1 109 ? -8.559 -5.758 -5.003 1.00 90.44 109 GLY A CA 1
ATOM 838 C C . GLY A 1 109 ? -9.296 -5.228 -6.229 1.00 90.44 109 GLY A C 1
ATOM 839 O O . GLY A 1 109 ? -10.495 -4.948 -6.180 1.00 90.44 109 GLY A O 1
ATOM 840 N N . ILE A 1 110 ? -8.588 -5.120 -7.350 1.00 91.38 110 ILE A N 1
ATOM 841 C CA . ILE A 1 110 ? -9.139 -4.548 -8.581 1.00 91.38 110 ILE A CA 1
ATOM 842 C C . ILE A 1 110 ? -9.004 -5.567 -9.705 1.00 91.38 110 ILE A C 1
ATOM 844 O O . ILE A 1 110 ? -7.906 -6.034 -10.007 1.00 91.38 110 ILE A O 1
ATOM 848 N N . ASN A 1 111 ? -10.123 -5.916 -10.334 1.00 89.56 111 ASN A N 1
ATOM 849 C CA . ASN A 1 111 ? -10.129 -6.836 -11.468 1.00 89.56 111 ASN A CA 1
ATOM 850 C C . ASN A 1 111 ? -9.247 -6.300 -12.608 1.00 89.56 111 ASN A C 1
ATOM 852 O O . ASN A 1 111 ? -9.356 -5.137 -12.993 1.00 89.56 111 ASN A O 1
ATOM 856 N N . GLY A 1 112 ? -8.379 -7.156 -13.154 1.00 88.38 112 GLY A N 1
ATOM 857 C CA . GLY A 1 112 ? -7.430 -6.794 -14.218 1.00 88.38 112 GLY A CA 1
ATOM 858 C C . GLY A 1 112 ? -6.130 -6.141 -13.732 1.00 88.38 112 GLY A C 1
ATOM 859 O O . GLY A 1 112 ? -5.249 -5.873 -14.548 1.00 88.38 112 GLY A O 1
ATOM 860 N N . TYR A 1 113 ? -5.988 -5.925 -12.424 1.00 91.88 113 TYR A N 1
ATOM 861 C CA . TYR A 1 113 ? -4.762 -5.447 -11.793 1.00 91.88 113 TYR A CA 1
ATOM 862 C C . TYR A 1 113 ? -4.142 -6.554 -10.955 1.00 91.88 113 TYR A C 1
ATOM 864 O O . TYR A 1 113 ? -4.814 -7.486 -10.513 1.00 91.88 113 TYR A O 1
ATOM 872 N N . CYS A 1 114 ? -2.852 -6.412 -10.688 1.00 89.69 114 CYS A N 1
ATOM 873 C CA . CYS A 1 114 ? -2.152 -7.266 -9.744 1.00 89.69 114 CYS A CA 1
ATOM 874 C C . CYS A 1 114 ? -1.759 -6.438 -8.539 1.00 89.69 114 CYS A C 1
ATOM 876 O O . CYS A 1 114 ? -1.274 -5.316 -8.694 1.00 89.69 114 CYS A O 1
ATOM 878 N N . SER A 1 115 ? -1.970 -6.987 -7.351 1.00 91.62 115 SER A N 1
ATOM 879 C CA . SER A 1 115 ? -1.886 -6.205 -6.128 1.00 91.62 115 SER A CA 1
ATOM 880 C C . SER A 1 115 ? -0.791 -6.709 -5.196 1.00 91.62 115 SER A C 1
ATOM 882 O O . SER A 1 115 ? -0.653 -7.911 -4.968 1.00 91.62 115 SER A O 1
ATOM 884 N N . GLU A 1 116 ? -0.027 -5.769 -4.650 1.00 91.31 116 GLU A N 1
ATOM 885 C CA . GLU A 1 116 ? 0.872 -5.963 -3.520 1.00 91.31 116 GLU A CA 1
ATOM 886 C C . GLU A 1 116 ? 0.168 -5.547 -2.230 1.00 91.31 116 GLU A C 1
ATOM 888 O O . GLU A 1 116 ? -0.378 -4.444 -2.137 1.00 91.31 116 GLU A O 1
ATOM 893 N N . LEU A 1 117 ? 0.250 -6.411 -1.223 1.00 91.69 117 LEU A N 1
ATOM 894 C CA . LEU A 1 117 ? -0.229 -6.142 0.122 1.00 91.69 117 LEU A CA 1
ATOM 895 C C . LEU A 1 117 ? 0.904 -5.627 1.019 1.00 91.69 117 LEU A C 1
ATOM 897 O O . LEU A 1 117 ? 1.948 -6.267 1.161 1.00 91.69 117 LEU A O 1
ATOM 901 N N . VAL A 1 118 ? 0.669 -4.496 1.681 1.00 92.62 118 VAL A N 1
ATOM 902 C CA . VAL A 1 118 ? 1.555 -3.913 2.692 1.00 92.62 118 VAL A CA 1
ATOM 903 C C . VAL A 1 118 ? 0.796 -3.810 4.016 1.00 92.62 118 VAL A C 1
ATOM 905 O O . VAL A 1 118 ? -0.259 -3.187 4.101 1.00 92.62 118 VAL A O 1
ATOM 908 N N . GLN A 1 119 ? 1.352 -4.415 5.064 1.00 89.75 119 GLN A N 1
ATOM 909 C CA . GLN A 1 119 ? 0.711 -4.588 6.374 1.00 89.75 119 GLN A CA 1
ATOM 910 C C . GLN A 1 119 ? 1.712 -4.398 7.522 1.00 89.75 119 GLN A C 1
ATOM 912 O O . GLN A 1 119 ? 2.934 -4.444 7.310 1.00 89.75 119 GLN A O 1
ATOM 917 N N . PHE A 1 120 ? 1.209 -4.162 8.738 1.00 86.62 120 PHE A N 1
ATOM 918 C CA . PHE A 1 120 ? 2.048 -4.029 9.935 1.00 86.62 120 PHE A CA 1
ATOM 919 C C . PHE A 1 120 ? 2.674 -5.361 10.364 1.00 86.62 120 PHE A C 1
ATOM 921 O O . PHE A 1 120 ? 3.887 -5.404 10.573 1.00 86.62 120 PHE A O 1
ATOM 928 N N . ALA A 1 121 ? 1.871 -6.424 10.425 1.00 85.25 121 ALA A N 1
ATOM 929 C CA . ALA A 1 121 ? 2.258 -7.800 10.746 1.00 85.25 121 ALA A CA 1
ATOM 930 C C . ALA A 1 121 ? 1.576 -8.768 9.771 1.00 85.25 121 ALA A C 1
ATOM 932 O O . ALA A 1 121 ? 0.568 -8.384 9.187 1.00 85.25 121 ALA A O 1
ATOM 933 N N . ASP A 1 122 ? 2.112 -9.980 9.571 1.00 79.62 122 ASP A N 1
ATOM 934 C CA . ASP A 1 122 ? 1.714 -10.917 8.499 1.00 79.62 122 ASP A CA 1
ATOM 935 C C . ASP A 1 122 ? 0.252 -11.407 8.531 1.00 79.62 122 ASP A C 1
ATOM 937 O O . ASP A 1 122 ? -0.250 -11.879 7.507 1.00 79.62 122 ASP A O 1
ATOM 941 N N . ASP A 1 123 ? -0.439 -11.207 9.645 1.00 80.31 123 ASP A N 1
ATOM 942 C CA . ASP A 1 123 ? -1.838 -11.545 9.912 1.00 80.31 123 ASP A CA 1
ATOM 943 C C . ASP A 1 123 ? -2.780 -10.325 9.986 1.00 80.31 123 ASP A C 1
ATOM 945 O O . ASP A 1 123 ? -3.998 -10.488 10.071 1.00 80.31 123 ASP A O 1
ATOM 949 N N . ASP A 1 124 ? -2.251 -9.099 9.918 1.00 83.38 124 ASP A N 1
ATOM 950 C CA . ASP A 1 124 ? -3.056 -7.876 9.949 1.00 83.38 124 ASP A CA 1
ATOM 951 C C . ASP A 1 124 ? -3.725 -7.611 8.594 1.00 83.38 124 ASP A C 1
ATOM 953 O O . ASP A 1 124 ? -3.133 -7.024 7.686 1.00 83.38 124 ASP A O 1
ATOM 957 N N . CYS A 1 125 ? -4.977 -8.052 8.479 1.00 86.81 125 CYS A N 1
ATOM 958 C CA . CYS A 1 125 ? -5.845 -7.812 7.327 1.00 86.81 125 CYS A CA 1
ATOM 959 C C . CYS A 1 125 ? -6.865 -6.683 7.553 1.00 86.81 125 CYS A C 1
ATOM 961 O O . CYS A 1 125 ? -7.744 -6.491 6.712 1.00 86.81 125 CYS A O 1
ATOM 963 N N . GLU A 1 126 ? -6.776 -5.959 8.674 1.00 84.12 126 GLU A N 1
ATOM 964 C CA . GLU A 1 126 ? -7.639 -4.809 8.973 1.00 84.12 126 GLU A CA 1
ATOM 965 C C . GLU A 1 126 ? -6.946 -3.489 8.590 1.00 84.12 126 GLU A C 1
ATOM 967 O O . GLU A 1 126 ? -7.576 -2.617 7.992 1.00 84.12 126 GLU A O 1
ATOM 972 N N . ASN A 1 127 ? -5.645 -3.353 8.875 1.00 87.50 127 ASN A N 1
ATOM 973 C CA . ASN A 1 127 ? -4.874 -2.122 8.664 1.00 87.50 127 ASN A CA 1
ATOM 974 C C . ASN A 1 127 ? -3.929 -2.227 7.462 1.00 87.50 127 ASN A C 1
ATOM 976 O O . ASN A 1 127 ? -2.697 -2.178 7.583 1.00 87.50 127 ASN A O 1
ATOM 980 N N . ILE A 1 128 ? -4.517 -2.405 6.284 1.00 91.31 128 ILE A N 1
ATOM 981 C CA . ILE A 1 128 ? -3.783 -2.745 5.069 1.00 91.31 128 ILE A CA 1
ATOM 982 C C . ILE A 1 128 ? -3.677 -1.584 4.089 1.00 91.31 128 ILE A C 1
ATOM 984 O O . ILE A 1 128 ? -4.575 -0.756 3.932 1.00 91.31 128 ILE A O 1
ATOM 988 N N . LEU A 1 129 ? -2.559 -1.583 3.376 1.00 93.38 129 LEU A N 1
ATOM 989 C CA . LEU A 1 129 ? -2.333 -0.793 2.183 1.00 93.38 129 LEU A CA 1
ATOM 990 C C . LEU A 1 129 ? -2.198 -1.754 1.005 1.00 93.38 129 LEU A C 1
ATOM 992 O O . LEU A 1 129 ? -1.365 -2.660 1.024 1.00 93.38 129 LEU A O 1
ATOM 996 N N . LEU A 1 130 ? -3.008 -1.547 -0.022 1.00 94.31 130 LEU A N 1
ATOM 997 C CA . LEU A 1 130 ? -3.027 -2.358 -1.222 1.00 94.31 130 LEU A CA 1
ATOM 998 C C . LEU A 1 130 ? -2.568 -1.527 -2.417 1.00 94.31 130 LEU A C 1
ATOM 1000 O O . LEU A 1 130 ? -3.259 -0.601 -2.831 1.00 94.31 130 LEU A O 1
ATOM 1004 N N . ASN A 1 131 ? -1.423 -1.873 -2.998 1.00 94.19 131 ASN A N 1
ATOM 1005 C CA . ASN A 1 131 ? -0.946 -1.244 -4.226 1.00 94.19 131 ASN A CA 1
ATOM 1006 C C . ASN A 1 131 ? -1.273 -2.146 -5.414 1.00 94.19 131 ASN A C 1
ATOM 1008 O O . ASN A 1 131 ? -0.715 -3.228 -5.546 1.00 94.19 131 ASN A O 1
ATOM 1012 N N . SER A 1 132 ? -2.169 -1.703 -6.282 1.00 94.19 132 SER A N 1
ATOM 1013 C CA . SER A 1 132 ? -2.608 -2.414 -7.478 1.00 94.19 132 SER A CA 1
ATOM 1014 C C . SER A 1 132 ? -1.960 -1.811 -8.718 1.00 94.19 132 SER A C 1
ATOM 1016 O O . SER A 1 132 ? -1.987 -0.598 -8.907 1.00 94.19 132 SER A O 1
ATOM 1018 N N . TYR A 1 133 ? -1.399 -2.646 -9.585 1.00 93.50 133 TYR A N 1
ATOM 1019 C CA . TYR A 1 133 ? -0.675 -2.229 -10.784 1.00 93.50 133 TYR A CA 1
ATOM 1020 C C . TYR A 1 133 ? -1.303 -2.841 -12.028 1.00 93.50 133 TYR A C 1
ATOM 1022 O O . TYR A 1 133 ? -1.621 -4.034 -12.049 1.00 93.50 133 TYR A O 1
ATOM 1030 N N . LEU A 1 134 ? -1.453 -2.030 -13.075 1.00 92.62 134 LEU A N 1
ATOM 1031 C CA . LEU A 1 134 ? -1.750 -2.557 -14.398 1.00 92.62 134 LEU A CA 1
ATOM 1032 C C . LEU A 1 134 ? -0.535 -3.364 -14.875 1.00 92.62 134 LEU A C 1
ATOM 1034 O O . LEU A 1 134 ? 0.612 -2.982 -14.620 1.00 92.62 134 LEU A O 1
ATOM 1038 N N . ASN A 1 135 ? -0.754 -4.477 -15.572 1.00 92.81 135 ASN A N 1
ATOM 1039 C CA . ASN A 1 135 ? 0.363 -5.249 -16.106 1.00 92.81 135 ASN A CA 1
ATOM 1040 C C . ASN A 1 135 ? 1.234 -4.380 -17.033 1.00 92.81 135 ASN A C 1
ATOM 1042 O O . ASN A 1 135 ? 0.736 -3.803 -17.997 1.00 92.81 135 ASN A O 1
ATOM 1046 N N . GLY A 1 136 ? 2.537 -4.299 -16.756 1.00 92.38 136 GLY A N 1
ATOM 1047 C CA . GLY A 1 136 ? 3.462 -3.445 -17.501 1.00 92.38 136 GLY A CA 1
ATOM 1048 C C . GLY A 1 136 ? 3.552 -2.004 -16.996 1.00 92.38 136 GLY A C 1
ATOM 1049 O O . GLY A 1 136 ? 4.270 -1.216 -17.614 1.00 92.38 136 GLY A O 1
ATOM 1050 N N . ALA A 1 137 ? 2.880 -1.654 -15.894 1.00 92.88 137 ALA A N 1
ATOM 1051 C CA . ALA A 1 137 ? 2.954 -0.323 -15.304 1.00 92.88 137 ALA A CA 1
ATOM 1052 C C . ALA A 1 137 ? 4.402 0.079 -14.988 1.00 92.88 137 ALA A C 1
ATOM 1054 O O . ALA A 1 137 ? 5.207 -0.728 -14.520 1.00 92.88 137 ALA A O 1
ATOM 1055 N N . CYS A 1 138 ? 4.716 1.352 -15.220 1.00 92.56 138 CYS A N 1
ATOM 1056 C CA . CYS A 1 138 ? 6.004 1.958 -14.905 1.00 92.56 138 CYS A CA 1
ATOM 1057 C C . CYS A 1 138 ? 5.775 3.160 -13.979 1.00 92.56 138 CYS A C 1
ATOM 1059 O O . CYS A 1 138 ? 5.078 4.101 -14.358 1.00 92.56 138 CYS A O 1
ATOM 1061 N N . VAL A 1 139 ? 6.348 3.128 -12.773 1.00 88.56 139 VAL A N 1
ATOM 1062 C CA . VAL A 1 139 ? 6.140 4.140 -11.723 1.00 88.56 139 VAL A CA 1
ATOM 1063 C C . VAL A 1 139 ? 7.476 4.744 -11.300 1.00 88.56 139 VAL A C 1
ATOM 1065 O O . VAL A 1 139 ? 8.394 4.028 -10.899 1.00 88.56 139 VAL A O 1
ATOM 1068 N N . GLY A 1 140 ? 7.588 6.069 -11.341 1.00 84.44 140 GLY A N 1
ATOM 1069 C CA . GLY A 1 140 ? 8.793 6.788 -10.934 1.00 84.44 140 GLY A CA 1
ATOM 1070 C C . GLY A 1 140 ? 8.941 8.157 -11.610 1.00 84.44 140 GLY A C 1
ATOM 1071 O O . GLY A 1 140 ? 8.010 8.606 -12.286 1.00 84.44 140 GLY A O 1
ATOM 1072 N N . PRO A 1 141 ? 10.104 8.812 -11.443 1.00 84.44 141 PRO A N 1
ATOM 1073 C CA . PRO A 1 141 ? 11.287 8.306 -10.739 1.00 84.44 141 PRO A CA 1
ATOM 1074 C C . PRO A 1 141 ? 11.071 8.215 -9.219 1.00 84.44 141 PRO A C 1
ATOM 1076 O O . PRO A 1 141 ? 10.347 9.011 -8.628 1.00 84.44 141 PRO A O 1
ATOM 1079 N N . GLN A 1 142 ? 11.687 7.221 -8.588 1.00 84.12 142 GLN A N 1
ATOM 1080 C CA . GLN A 1 142 ? 11.816 7.107 -7.136 1.00 84.12 142 GLN A CA 1
ATOM 1081 C C . GLN A 1 142 ? 12.926 8.054 -6.637 1.00 84.12 142 GLN A C 1
ATOM 1083 O O . GLN A 1 142 ? 13.653 8.654 -7.431 1.00 84.12 142 GLN A O 1
ATOM 1088 N N . SER A 1 143 ? 13.114 8.169 -5.319 1.00 84.62 143 SER A N 1
ATOM 1089 C CA . SER A 1 143 ? 14.151 9.037 -4.725 1.00 84.62 143 SER A CA 1
ATOM 1090 C C . SER A 1 143 ? 15.586 8.684 -5.140 1.00 84.62 143 SER A C 1
ATOM 1092 O O . SER A 1 143 ? 16.455 9.548 -5.135 1.00 84.62 143 SER A O 1
ATOM 1094 N N . ASN A 1 144 ? 15.838 7.434 -5.531 1.00 85.00 144 ASN A N 1
ATOM 1095 C CA . ASN A 1 144 ? 17.124 6.969 -6.055 1.00 85.00 144 ASN A CA 1
ATOM 1096 C C . ASN A 1 144 ? 17.292 7.207 -7.574 1.00 85.00 144 ASN A C 1
ATOM 1098 O O . ASN A 1 144 ? 18.266 6.733 -8.152 1.00 85.00 144 ASN A O 1
ATOM 1102 N N . GLY A 1 145 ? 16.342 7.882 -8.230 1.00 88.06 145 GLY A N 1
ATOM 1103 C CA . GLY A 1 145 ? 16.346 8.154 -9.670 1.00 88.06 145 GLY A CA 1
ATOM 1104 C C . GLY A 1 145 ? 15.845 7.004 -10.553 1.00 88.06 145 GLY A C 1
ATOM 1105 O O . GLY A 1 145 ? 15.653 7.210 -11.749 1.00 88.06 145 GLY A O 1
ATOM 1106 N N . TYR A 1 146 ? 15.587 5.819 -9.993 1.00 91.50 146 TYR A N 1
ATOM 1107 C CA . TYR A 1 146 ? 15.095 4.669 -10.754 1.00 91.50 146 TYR A CA 1
ATOM 1108 C C . TYR A 1 146 ? 13.590 4.749 -11.000 1.00 91.50 146 TYR A C 1
ATOM 1110 O O . TYR A 1 146 ? 12.832 5.297 -10.201 1.00 91.50 146 TYR A O 1
ATOM 1118 N N . PHE A 1 147 ? 13.142 4.130 -12.084 1.00 93.88 147 PHE A N 1
ATOM 1119 C CA . PHE A 1 147 ? 11.741 3.789 -12.301 1.00 93.88 147 PHE A CA 1
ATOM 1120 C C . PHE A 1 147 ? 11.508 2.331 -11.905 1.00 93.88 147 PHE A C 1
ATOM 1122 O O . PHE A 1 147 ? 12.398 1.499 -12.046 1.00 93.88 147 PHE A O 1
ATOM 1129 N N . ASN A 1 148 ? 10.304 2.004 -11.449 1.00 94.00 148 ASN A N 1
ATOM 1130 C CA . ASN A 1 148 ? 9.906 0.632 -11.160 1.00 94.00 148 ASN A CA 1
ATOM 1131 C C . ASN A 1 148 ? 8.941 0.147 -12.236 1.00 94.00 148 ASN A C 1
ATOM 1133 O O . ASN A 1 148 ? 7.889 0.758 -12.429 1.00 94.00 148 ASN A O 1
ATOM 1137 N N . ARG A 1 149 ? 9.268 -0.962 -12.903 1.00 94.69 149 ARG A N 1
ATOM 1138 C CA . ARG A 1 149 ? 8.341 -1.665 -13.798 1.00 94.69 149 ARG A CA 1
ATOM 1139 C C . ARG A 1 149 ? 7.700 -2.833 -13.062 1.00 94.69 149 ARG A C 1
ATOM 1141 O O . ARG A 1 149 ? 8.399 -3.624 -12.430 1.00 94.69 149 ARG A O 1
ATOM 1148 N N . TYR A 1 150 ? 6.385 -2.958 -13.182 1.00 94.81 150 TYR A N 1
ATOM 1149 C CA . TYR A 1 150 ? 5.598 -4.008 -12.547 1.00 94.81 150 TYR A CA 1
ATOM 1150 C C . TYR A 1 150 ? 5.057 -4.949 -13.613 1.00 94.81 150 TYR A C 1
ATOM 1152 O O . TYR A 1 150 ? 4.365 -4.525 -14.539 1.00 94.81 150 TYR A O 1
ATOM 1160 N N . LEU A 1 151 ? 5.394 -6.229 -13.495 1.00 94.19 151 LEU A N 1
ATOM 1161 C CA . LEU A 1 151 ? 4.881 -7.275 -14.370 1.00 94.19 151 LEU A CA 1
ATOM 1162 C C . LEU A 1 151 ? 4.035 -8.252 -13.570 1.00 94.19 151 LEU A C 1
ATOM 1164 O O . LEU A 1 151 ? 4.435 -8.730 -12.508 1.00 94.19 151 LEU A O 1
ATOM 1168 N N . CYS A 1 152 ? 2.876 -8.549 -14.130 1.00 89.81 152 CYS A N 1
ATOM 1169 C CA . CYS A 1 152 ? 1.913 -9.488 -13.605 1.00 89.81 152 CYS A CA 1
ATOM 1170 C C . CYS A 1 152 ? 2.116 -10.864 -14.219 1.00 89.81 152 CYS A C 1
ATOM 1172 O O . CYS A 1 152 ? 2.129 -11.001 -15.443 1.00 89.81 152 CYS A O 1
ATOM 1174 N N . ASN A 1 153 ? 2.177 -11.891 -13.382 1.00 84.44 153 ASN A N 1
ATOM 1175 C CA . ASN A 1 153 ? 1.989 -13.266 -13.820 1.00 84.44 153 ASN A CA 1
ATOM 1176 C C . ASN A 1 153 ? 0.976 -13.949 -12.893 1.00 84.44 153 ASN A C 1
ATOM 1178 O O . ASN A 1 153 ? 1.315 -14.345 -11.776 1.00 84.44 153 ASN A O 1
ATOM 1182 N N . GLY A 1 154 ? -0.287 -14.015 -13.324 1.00 76.56 154 GLY A N 1
ATOM 1183 C CA . GLY A 1 154 ? -1.396 -14.429 -12.462 1.00 76.56 154 GLY A CA 1
ATOM 1184 C C . GLY A 1 154 ? -1.508 -13.524 -11.230 1.00 76.56 154 GLY A C 1
ATOM 1185 O O . GLY A 1 154 ? -1.627 -12.310 -11.364 1.00 76.56 154 GLY A O 1
ATOM 1186 N N . ASN A 1 155 ? -1.416 -14.113 -10.035 1.00 75.00 155 ASN A N 1
ATOM 1187 C CA . ASN A 1 155 ? -1.493 -13.398 -8.751 1.00 75.00 155 ASN A CA 1
ATOM 1188 C C . ASN A 1 155 ? -0.134 -12.892 -8.232 1.00 75.00 155 ASN A C 1
ATOM 1190 O O . ASN A 1 155 ? -0.065 -12.358 -7.121 1.00 75.00 155 ASN A O 1
ATOM 1194 N N . VAL A 1 156 ? 0.949 -13.096 -8.991 1.00 84.81 156 VAL A N 1
ATOM 1195 C CA . VAL A 1 156 ? 2.308 -12.694 -8.610 1.00 84.81 156 VAL A CA 1
ATOM 1196 C C . VAL A 1 156 ? 2.662 -11.380 -9.293 1.00 84.81 156 VAL A C 1
ATOM 1198 O O . VAL A 1 156 ? 2.620 -11.270 -10.521 1.00 84.81 156 VAL A O 1
ATOM 1201 N N . VAL A 1 157 ? 3.066 -10.396 -8.489 1.00 91.06 157 VAL A N 1
ATOM 1202 C CA . VAL A 1 157 ? 3.624 -9.131 -8.974 1.00 91.06 157 VAL A CA 1
ATOM 1203 C C . VAL A 1 157 ? 5.139 -9.193 -8.879 1.00 91.06 157 VAL A C 1
ATOM 1205 O O . VAL A 1 157 ? 5.693 -9.391 -7.799 1.00 91.06 157 VAL A O 1
ATOM 1208 N N . LYS A 1 158 ? 5.821 -8.990 -10.005 1.00 94.62 158 LYS A N 1
ATOM 1209 C CA . LYS A 1 158 ? 7.278 -8.854 -10.061 1.00 94.62 158 LYS A CA 1
ATOM 1210 C C . LYS A 1 158 ? 7.647 -7.394 -10.275 1.00 94.62 158 LYS A C 1
ATOM 1212 O O . LYS A 1 158 ? 7.160 -6.773 -11.221 1.00 94.62 158 LYS A O 1
ATOM 1217 N N . ARG A 1 159 ? 8.527 -6.865 -9.425 1.00 95.06 159 ARG A N 1
ATOM 1218 C CA . ARG A 1 159 ? 9.107 -5.528 -9.570 1.00 95.06 159 ARG A CA 1
ATOM 1219 C C . ARG A 1 159 ? 10.469 -5.621 -10.247 1.00 95.06 159 ARG A C 1
ATOM 1221 O O . ARG A 1 159 ? 11.276 -6.488 -9.916 1.00 95.06 159 ARG A O 1
ATOM 1228 N N . TYR A 1 160 ? 10.723 -4.694 -11.159 1.00 96.06 160 TYR A N 1
ATOM 1229 C CA . TYR A 1 160 ? 12.007 -4.505 -11.819 1.00 96.06 160 TYR A CA 1
ATOM 1230 C C . TYR A 1 160 ? 12.468 -3.065 -11.619 1.00 96.06 160 TYR A C 1
ATOM 1232 O O . TYR A 1 160 ? 11.671 -2.141 -11.790 1.00 96.06 160 TYR A O 1
ATOM 1240 N N . ASN A 1 161 ? 13.745 -2.880 -11.300 1.00 95.75 161 ASN A N 1
ATOM 1241 C CA . ASN A 1 161 ? 14.375 -1.567 -11.215 1.00 95.75 161 ASN A CA 1
ATOM 1242 C C . ASN A 1 161 ? 14.871 -1.174 -12.608 1.00 95.75 161 ASN A C 1
ATOM 1244 O O . ASN A 1 161 ? 15.655 -1.900 -13.215 1.00 95.75 161 ASN A O 1
ATOM 1248 N N . CYS A 1 162 ? 14.433 -0.026 -13.109 1.00 96.12 162 CYS A N 1
ATOM 1249 C CA . CYS A 1 162 ? 14.766 0.491 -14.430 1.00 96.12 162 CYS A CA 1
ATOM 1250 C C . CYS A 1 162 ? 15.581 1.788 -14.290 1.00 96.12 162 CYS A C 1
ATOM 1252 O O . CYS A 1 162 ? 15.118 2.724 -13.633 1.00 96.12 162 CYS A O 1
ATOM 1254 N N . PRO A 1 163 ? 16.776 1.881 -14.901 1.00 92.88 163 PRO A N 1
ATOM 1255 C CA . PRO A 1 163 ? 17.643 3.059 -14.790 1.00 92.88 163 PRO A CA 1
ATOM 1256 C C . PRO A 1 163 ? 17.125 4.268 -15.587 1.00 92.88 163 PRO A C 1
ATOM 1258 O O . PRO A 1 163 ? 17.675 5.360 -15.492 1.00 92.88 163 PRO A O 1
ATOM 1261 N N . SER A 1 164 ? 16.089 4.080 -16.402 1.00 92.44 164 SER A N 1
ATOM 1262 C CA . SER A 1 164 ? 15.469 5.111 -17.227 1.00 92.44 164 SER A CA 1
ATOM 1263 C C . SER A 1 164 ? 13.952 4.921 -17.277 1.00 92.44 164 SER A C 1
ATOM 1265 O O . SER A 1 164 ? 13.413 3.930 -16.778 1.00 92.44 164 SER A O 1
ATOM 1267 N N . ASP A 1 165 ? 13.253 5.900 -17.851 1.00 91.50 165 ASP A N 1
ATOM 1268 C CA . ASP A 1 165 ? 11.795 5.910 -17.947 1.00 91.50 165 ASP A CA 1
ATOM 1269 C C . ASP A 1 165 ? 11.259 4.713 -18.755 1.00 91.50 165 ASP A C 1
ATOM 1271 O O . ASP A 1 165 ? 11.224 4.720 -19.990 1.00 91.50 165 ASP A O 1
ATOM 1275 N N . CYS A 1 166 ? 10.797 3.692 -18.034 1.00 92.19 166 CYS A N 1
ATOM 1276 C CA . CYS A 1 166 ? 10.270 2.446 -18.581 1.00 92.19 166 CYS A CA 1
ATOM 1277 C C . CYS A 1 166 ? 8.853 2.540 -19.170 1.00 92.19 166 CYS A C 1
ATOM 1279 O O . CYS A 1 166 ? 8.301 1.511 -19.575 1.00 92.19 166 CYS A O 1
ATOM 1281 N N . ARG A 1 167 ? 8.258 3.742 -19.245 1.00 89.12 167 ARG A N 1
ATOM 1282 C CA . ARG A 1 167 ? 7.022 3.977 -20.013 1.00 89.12 167 ARG A CA 1
ATOM 1283 C C . ARG A 1 167 ? 7.287 3.909 -21.516 1.00 89.12 167 ARG A C 1
ATOM 1285 O O . ARG A 1 167 ? 6.392 3.588 -22.289 1.00 89.12 167 ARG A O 1
ATOM 1292 N N . LYS A 1 168 ? 8.526 4.183 -21.935 1.00 86.19 168 LYS A N 1
ATOM 1293 C CA . LYS A 1 168 ? 8.978 4.061 -23.326 1.00 86.19 168 LYS A CA 1
ATOM 1294 C C . LYS A 1 168 ? 9.659 2.713 -23.531 1.00 86.19 168 LYS A C 1
ATOM 1296 O O . LYS A 1 168 ? 10.390 2.252 -22.659 1.00 86.19 168 LYS A O 1
ATOM 1301 N N . ALA A 1 169 ? 9.496 2.119 -24.714 1.00 85.12 169 ALA A N 1
ATOM 1302 C CA . ALA A 1 169 ? 10.131 0.842 -25.058 1.00 85.12 169 ALA A CA 1
ATOM 1303 C C . ALA A 1 169 ? 11.660 0.864 -24.853 1.00 85.12 169 ALA A C 1
ATOM 1305 O O . ALA A 1 169 ? 12.234 -0.096 -24.345 1.00 85.12 169 ALA A O 1
ATOM 1306 N N . SER A 1 170 ? 12.306 1.995 -25.157 1.00 84.31 170 SER A N 1
ATOM 1307 C CA . SER A 1 170 ? 13.745 2.199 -24.957 1.00 84.31 170 SER A CA 1
ATOM 1308 C C . SER A 1 170 ? 14.192 2.135 -23.493 1.00 84.31 170 SER A C 1
ATOM 1310 O O . SER A 1 170 ? 15.360 1.869 -23.238 1.00 84.31 170 SER A O 1
ATOM 1312 N N . GLY A 1 171 ? 13.296 2.392 -22.534 1.00 81.25 171 GLY A N 1
ATOM 1313 C CA . GLY A 1 171 ? 13.611 2.359 -21.104 1.00 81.25 171 GLY A CA 1
ATOM 1314 C C . GLY A 1 171 ? 13.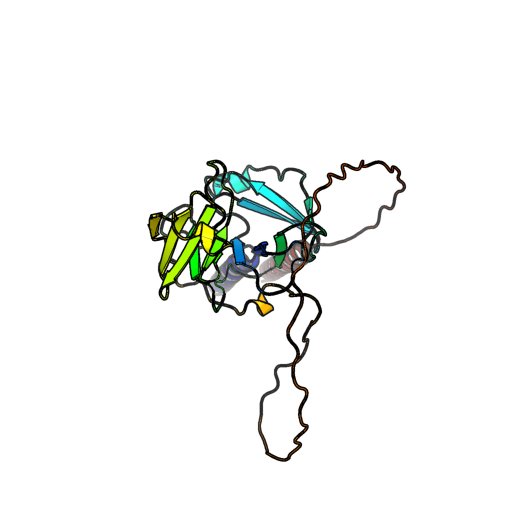503 0.974 -20.467 1.00 81.25 171 GLY A C 1
ATOM 1315 O O . GLY A 1 171 ? 13.825 0.812 -19.294 1.00 81.25 171 GLY A O 1
ATOM 1316 N N . VAL A 1 172 ? 13.048 -0.034 -21.221 1.00 89.06 172 VAL A N 1
ATOM 1317 C CA . VAL A 1 172 ? 12.836 -1.397 -20.707 1.00 89.06 172 VAL A CA 1
ATOM 1318 C C . VAL A 1 172 ? 14.116 -2.235 -20.744 1.00 89.06 172 VAL A C 1
ATOM 1320 O O . VAL A 1 172 ? 14.301 -3.107 -19.900 1.00 89.06 172 VAL A O 1
ATOM 1323 N N . SER A 1 173 ? 15.017 -1.963 -21.691 1.00 87.69 173 SER A N 1
ATOM 1324 C CA . SER A 1 173 ? 16.211 -2.782 -21.959 1.00 87.69 173 SER A CA 1
ATOM 1325 C C . SER A 1 173 ? 17.203 -2.857 -20.794 1.00 87.69 173 SER A C 1
ATOM 1327 O O . SER A 1 173 ? 17.955 -3.821 -20.706 1.00 87.69 173 SER A O 1
ATOM 1329 N N . GLY A 1 174 ? 17.196 -1.869 -19.895 1.00 89.88 174 GLY A N 1
ATOM 1330 C CA . GLY A 1 174 ? 18.043 -1.839 -18.700 1.00 89.88 174 GLY A CA 1
ATOM 1331 C C . GLY A 1 174 ? 17.345 -2.276 -17.412 1.00 89.88 174 GLY A C 1
ATOM 1332 O O . GLY A 1 174 ? 17.945 -2.166 -16.347 1.00 89.88 174 GLY A O 1
ATOM 1333 N N . CYS A 1 175 ? 16.081 -2.704 -17.468 1.00 95.19 175 CYS A N 1
ATOM 1334 C CA . CYS A 1 175 ? 15.353 -3.102 -16.269 1.00 95.19 175 CYS A CA 1
ATOM 1335 C C . CYS A 1 175 ? 15.900 -4.423 -15.710 1.00 95.19 175 CYS A C 1
ATOM 1337 O O . CYS A 1 175 ? 15.930 -5.436 -16.409 1.00 95.19 175 CYS A O 1
ATOM 1339 N N . VAL A 1 176 ? 16.268 -4.433 -14.431 1.00 95.19 176 VAL A N 1
ATOM 1340 C CA . VAL A 1 176 ? 16.763 -5.621 -13.724 1.00 95.19 176 VAL A CA 1
ATOM 1341 C C . VAL A 1 176 ? 15.714 -6.085 -12.727 1.00 95.19 176 VAL A C 1
ATOM 1343 O O . VAL A 1 176 ? 15.078 -5.264 -12.063 1.00 95.19 176 VAL A O 1
ATOM 1346 N N . PHE A 1 177 ? 15.509 -7.399 -12.635 1.00 96.19 177 PHE A N 1
ATOM 1347 C CA . PHE A 1 177 ? 14.611 -7.972 -11.637 1.00 96.19 177 PHE A CA 1
ATOM 1348 C C . PHE A 1 177 ? 15.061 -7.568 -10.236 1.00 96.19 177 PHE A C 1
ATOM 1350 O O . PHE A 1 177 ? 16.236 -7.684 -9.896 1.00 96.19 177 PHE A O 1
ATOM 1357 N N . ASP A 1 178 ? 14.112 -7.100 -9.438 1.00 94.81 178 ASP A N 1
ATOM 1358 C CA . ASP A 1 178 ? 14.363 -6.689 -8.068 1.00 94.81 178 ASP A CA 1
ATOM 1359 C C . ASP A 1 178 ? 13.807 -7.727 -7.093 1.00 94.81 178 ASP A C 1
ATOM 1361 O O . ASP A 1 178 ? 14.568 -8.378 -6.380 1.00 94.81 178 ASP A O 1
ATOM 1365 N N . LYS A 1 179 ? 12.483 -7.924 -7.084 1.00 95.38 179 LYS A N 1
ATOM 1366 C CA . LYS A 1 179 ? 11.831 -8.895 -6.197 1.00 95.38 179 LYS A CA 1
ATOM 1367 C C . LYS A 1 179 ? 10.415 -9.255 -6.645 1.00 95.38 179 LYS A C 1
ATOM 1369 O O . LYS A 1 179 ? 9.782 -8.528 -7.416 1.00 95.38 179 LYS A O 1
ATOM 1374 N N . GLU A 1 180 ? 9.897 -10.353 -6.103 1.00 94.00 180 GLU A N 1
ATOM 1375 C CA . GLU A 1 180 ? 8.458 -10.636 -6.088 1.00 94.00 180 GLU A CA 1
ATOM 1376 C C . GLU A 1 180 ? 7.812 -9.929 -4.890 1.00 94.00 180 GLU A C 1
ATOM 1378 O O . GLU A 1 180 ? 8.403 -9.844 -3.811 1.00 94.00 180 GLU A O 1
ATOM 1383 N N . LEU A 1 181 ? 6.622 -9.368 -5.091 1.00 92.12 181 LEU A N 1
ATOM 1384 C CA . LEU A 1 181 ? 5.889 -8.635 -4.061 1.00 92.12 181 LEU A CA 1
ATOM 1385 C C . LEU A 1 181 ? 4.885 -9.551 -3.360 1.00 92.12 181 LEU A C 1
ATOM 1387 O O . LEU A 1 181 ? 4.401 -10.527 -3.939 1.00 92.12 181 LEU A O 1
ATOM 1391 N N . LYS A 1 182 ? 4.552 -9.222 -2.109 1.00 88.69 182 LYS A N 1
ATOM 1392 C CA . LYS A 1 182 ? 3.603 -10.003 -1.311 1.00 88.69 182 LYS A CA 1
ATOM 1393 C C . LYS A 1 182 ? 2.206 -9.909 -1.930 1.00 88.69 182 LYS A C 1
ATOM 1395 O O . LYS A 1 182 ? 1.654 -8.819 -2.039 1.00 88.69 182 LYS A O 1
ATOM 1400 N N . SER A 1 183 ? 1.644 -11.047 -2.332 1.00 84.81 183 SER A N 1
ATOM 1401 C CA . SER A 1 183 ? 0.299 -11.129 -2.914 1.00 84.81 183 SER A CA 1
ATOM 1402 C C . SER A 1 183 ? -0.792 -10.971 -1.849 1.00 84.81 183 SER A C 1
ATOM 1404 O O . SER A 1 183 ? -0.563 -11.207 -0.663 1.00 84.81 183 SER A O 1
ATOM 1406 N N . ILE A 1 184 ? -2.013 -10.651 -2.282 1.00 86.50 184 ILE A N 1
ATOM 1407 C CA . ILE A 1 184 ? -3.208 -10.570 -1.422 1.00 86.50 184 ILE A CA 1
ATOM 1408 C C . ILE A 1 184 ? -3.641 -11.911 -0.822 1.00 86.50 184 ILE A C 1
ATOM 1410 O O . ILE A 1 184 ? -4.522 -11.936 0.031 1.00 86.50 184 ILE A O 1
ATOM 1414 N N . SER A 1 185 ? -3.037 -13.028 -1.239 1.00 82.81 185 SER A N 1
ATOM 1415 C CA . SER A 1 185 ? -3.402 -14.372 -0.778 1.00 82.81 185 SER A CA 1
ATOM 1416 C C . SER A 1 185 ? -3.285 -14.568 0.738 1.00 82.81 185 SER A C 1
ATOM 1418 O O . SER A 1 185 ? -3.939 -15.457 1.272 1.00 82.81 185 SER A O 1
ATOM 1420 N N . SER A 1 186 ? -2.486 -13.755 1.444 1.00 83.00 186 SER A N 1
ATOM 1421 C CA . SER A 1 186 ? -2.417 -13.783 2.914 1.00 83.00 186 SER A CA 1
ATOM 1422 C C . SER A 1 186 ? -3.634 -13.158 3.604 1.00 83.00 186 SER A C 1
ATOM 1424 O O . SER A 1 186 ? -3.825 -13.388 4.792 1.00 83.00 186 SER A O 1
ATOM 1426 N N . CYS A 1 187 ? -4.465 -12.400 2.882 1.00 86.44 187 CYS A N 1
ATOM 1427 C CA . CYS A 1 187 ? -5.680 -11.780 3.404 1.00 86.44 187 CYS A CA 1
ATOM 1428 C C . CYS A 1 187 ? -6.917 -12.240 2.619 1.00 86.44 187 CYS A C 1
ATOM 1430 O O . CYS A 1 187 ? -7.373 -11.540 1.711 1.00 86.44 187 CYS A O 1
ATOM 1432 N N . PRO A 1 188 ? -7.519 -13.391 2.983 1.00 81.31 188 PRO A N 1
ATOM 1433 C CA . PRO A 1 188 ? -8.608 -14.009 2.217 1.00 81.31 188 PRO A CA 1
ATOM 1434 C C . PRO A 1 188 ? -9.902 -13.178 2.174 1.00 81.31 188 PRO A C 1
ATOM 1436 O O . PRO A 1 188 ? -10.782 -13.449 1.360 1.00 81.31 188 PRO A O 1
ATOM 1439 N N . ASN A 1 189 ? -10.030 -12.159 3.029 1.00 83.12 189 ASN A N 1
ATOM 1440 C CA . ASN A 1 189 ? -11.203 -11.286 3.086 1.00 83.12 189 ASN A CA 1
ATOM 1441 C C . ASN A 1 189 ? -11.193 -10.171 2.025 1.00 83.12 189 ASN A C 1
ATOM 1443 O O . ASN A 1 189 ? -12.221 -9.518 1.827 1.00 83.12 189 ASN A O 1
ATOM 1447 N N . ILE A 1 190 ? -10.064 -9.942 1.342 1.00 87.25 190 ILE A N 1
ATOM 1448 C CA . ILE A 1 190 ? -9.965 -8.932 0.284 1.00 87.25 190 ILE A CA 1
ATOM 1449 C C . ILE A 1 190 ? -10.698 -9.455 -0.951 1.00 87.25 190 ILE A C 1
ATOM 1451 O O . ILE A 1 190 ? -10.229 -10.351 -1.650 1.00 87.25 190 ILE A O 1
ATOM 1455 N N . LYS A 1 191 ? -11.866 -8.875 -1.232 1.00 86.06 191 LYS A N 1
ATOM 1456 C CA . LYS A 1 191 ? -12.627 -9.156 -2.454 1.00 86.06 191 LYS A CA 1
ATOM 1457 C C . LYS A 1 191 ? -12.143 -8.256 -3.582 1.00 86.06 191 LYS A C 1
ATOM 1459 O O . LYS A 1 191 ? -11.847 -7.085 -3.346 1.00 86.06 191 LYS A O 1
ATOM 1464 N N . SER A 1 192 ? -12.117 -8.780 -4.802 1.00 87.88 192 SER A N 1
ATOM 1465 C CA . SER A 1 192 ? -11.884 -7.961 -5.991 1.00 87.88 192 SER A CA 1
ATOM 1466 C C . SER A 1 192 ? -13.175 -7.284 -6.444 1.00 87.88 192 SER A C 1
ATOM 1468 O O . SER A 1 192 ? -14.236 -7.912 -6.458 1.00 87.88 192 SER A O 1
ATOM 1470 N N . LYS A 1 193 ? -13.083 -6.011 -6.824 1.00 90.88 193 LYS A N 1
ATOM 1471 C CA . LYS A 1 193 ? -14.167 -5.235 -7.438 1.00 90.88 193 LYS A CA 1
ATOM 1472 C C . LYS A 1 193 ? -13.757 -4.788 -8.838 1.00 90.88 193 LYS A C 1
ATOM 1474 O O . LYS A 1 193 ? -12.573 -4.821 -9.190 1.00 90.88 193 LYS A O 1
ATOM 1479 N N . ASN A 1 194 ? -14.723 -4.364 -9.647 1.00 89.44 194 ASN A N 1
ATOM 1480 C CA . ASN A 1 194 ? -14.380 -3.691 -10.891 1.00 89.44 194 ASN A CA 1
ATOM 1481 C C . ASN A 1 194 ? -13.888 -2.280 -10.588 1.00 89.44 194 ASN A C 1
ATOM 1483 O O . ASN A 1 194 ? -14.305 -1.649 -9.618 1.00 89.44 194 ASN A O 1
ATOM 1487 N N . ILE A 1 195 ? -13.010 -1.766 -11.443 1.00 87.81 195 ILE A N 1
ATOM 1488 C CA . ILE A 1 195 ? -12.461 -0.424 -11.264 1.00 87.81 195 ILE A CA 1
ATOM 1489 C C . ILE A 1 195 ? -13.555 0.654 -11.261 1.00 87.81 195 ILE A C 1
ATOM 1491 O O . ILE A 1 195 ? -13.469 1.604 -10.488 1.00 87.81 195 ILE A O 1
ATOM 1495 N N . GLN A 1 196 ? -14.618 0.477 -12.052 1.00 85.25 196 GLN A N 1
ATOM 1496 C CA . GLN A 1 196 ? -15.743 1.416 -12.098 1.00 85.25 196 GLN A CA 1
ATOM 1497 C C . GLN A 1 196 ? -16.550 1.460 -10.789 1.00 85.25 196 GLN A C 1
ATOM 1499 O O . GLN A 1 196 ? -17.184 2.472 -10.507 1.00 85.25 196 GLN A O 1
ATOM 1504 N N . ASP A 1 197 ? -16.502 0.397 -9.976 1.00 83.12 197 ASP A N 1
ATOM 1505 C CA . ASP A 1 197 ? -17.168 0.353 -8.665 1.00 83.12 197 ASP A CA 1
ATOM 1506 C C . ASP A 1 197 ? -16.388 1.142 -7.600 1.00 83.12 197 ASP A C 1
ATOM 1508 O O . ASP A 1 197 ? -16.904 1.417 -6.517 1.00 83.12 197 ASP A O 1
ATOM 1512 N N . LEU A 1 198 ? -15.126 1.469 -7.891 1.00 82.44 198 LEU A N 1
ATOM 1513 C CA . LEU A 1 198 ? -14.193 2.103 -6.965 1.00 82.44 198 LEU A CA 1
ATOM 1514 C C . LEU A 1 198 ? -13.928 3.563 -7.298 1.00 82.44 198 LEU A C 1
ATOM 1516 O O . LEU A 1 198 ? -13.809 4.382 -6.388 1.00 82.44 198 LEU A O 1
ATOM 1520 N N . ILE A 1 199 ? -13.817 3.878 -8.589 1.00 82.06 199 ILE A N 1
ATOM 1521 C CA . ILE A 1 199 ? -13.451 5.201 -9.078 1.00 82.06 199 ILE A CA 1
ATOM 1522 C C . ILE A 1 199 ? -14.364 5.623 -10.233 1.00 82.06 199 ILE A C 1
ATOM 1524 O O . ILE A 1 199 ? -14.685 4.838 -11.124 1.00 82.06 199 ILE A O 1
ATOM 1528 N N . LYS A 1 200 ? -14.772 6.896 -10.242 1.00 70.00 200 LYS A N 1
ATOM 1529 C CA . LYS A 1 200 ? -15.515 7.483 -11.365 1.00 70.00 200 LYS A CA 1
ATOM 1530 C C . LYS A 1 200 ? -14.524 7.944 -12.427 1.00 70.00 200 LYS A C 1
ATOM 1532 O O . LYS A 1 200 ? -13.864 8.962 -12.243 1.00 70.00 200 LYS A O 1
ATOM 1537 N N . ILE A 1 201 ? -14.435 7.197 -13.522 1.00 60.81 201 ILE A N 1
ATOM 1538 C CA . ILE A 1 201 ? -13.699 7.609 -14.721 1.00 60.81 201 ILE A CA 1
ATOM 1539 C C . ILE A 1 201 ? -14.626 8.556 -15.493 1.00 60.81 201 ILE A C 1
ATOM 1541 O O . ILE A 1 201 ? -15.746 8.169 -15.830 1.00 60.81 201 ILE A O 1
ATOM 1545 N N . ASP A 1 202 ? -14.194 9.805 -15.672 1.00 55.81 202 ASP A N 1
ATOM 1546 C CA . ASP A 1 202 ? -14.995 10.939 -16.148 1.00 55.81 202 ASP A CA 1
ATOM 1547 C C . ASP A 1 202 ? -16.092 10.595 -17.171 1.00 55.81 202 ASP A C 1
ATOM 1549 O O . ASP A 1 202 ? -15.833 10.134 -18.284 1.00 55.81 202 ASP A O 1
ATOM 1553 N N . GLY A 1 203 ? -17.333 10.921 -16.787 1.00 41.50 203 GLY A N 1
ATOM 1554 C CA . GLY A 1 203 ? -18.448 11.175 -17.703 1.00 41.50 203 GLY A CA 1
ATOM 1555 C C . GLY A 1 203 ? -19.660 10.247 -17.615 1.00 41.50 203 GLY A C 1
ATOM 1556 O O . GLY A 1 203 ? -20.720 10.629 -18.104 1.00 41.50 203 GLY A O 1
ATOM 1557 N N . LYS A 1 204 ? -19.572 9.072 -16.980 1.00 31.89 204 LYS A N 1
ATOM 1558 C CA . LYS A 1 204 ? -20.732 8.174 -16.828 1.00 31.89 204 LYS A CA 1
ATOM 1559 C C . LYS A 1 204 ? -20.958 7.763 -15.379 1.00 31.89 204 LYS A C 1
ATOM 1561 O O . LYS A 1 204 ? -20.275 6.903 -14.838 1.00 31.89 204 LYS A O 1
ATOM 1566 N N . VAL A 1 205 ? -21.966 8.377 -14.764 1.00 29.36 205 VAL A N 1
ATOM 1567 C CA . VAL A 1 205 ? -22.700 7.768 -13.654 1.00 29.36 205 VAL A CA 1
ATOM 1568 C C . VAL A 1 205 ? -23.794 6.926 -14.301 1.00 29.36 205 VAL A C 1
ATOM 1570 O O . VAL A 1 205 ? -24.859 7.452 -14.611 1.00 29.36 205 VAL A O 1
ATOM 1573 N N . ASP A 1 206 ? -23.537 5.639 -14.535 1.00 28.64 206 ASP A N 1
ATOM 1574 C CA . ASP A 1 206 ? -24.636 4.704 -14.786 1.00 28.64 206 ASP A CA 1
ATOM 1575 C C . ASP A 1 206 ? -25.276 4.352 -13.441 1.00 28.64 206 ASP A C 1
ATOM 1577 O O . ASP A 1 206 ? -24.934 3.391 -12.757 1.00 28.64 206 ASP A O 1
ATOM 1581 N N . THR A 1 207 ? -26.220 5.195 -13.033 1.00 29.25 207 THR A N 1
ATOM 1582 C CA . THR A 1 207 ? -27.313 4.787 -12.152 1.00 29.25 207 THR A CA 1
ATOM 1583 C C . THR A 1 207 ? -28.347 4.057 -12.998 1.00 29.25 207 THR A C 1
ATOM 1585 O O . THR A 1 207 ? -29.117 4.706 -13.697 1.00 29.25 207 THR A O 1
ATOM 1588 N N . SER A 1 208 ? -28.352 2.726 -12.956 1.00 30.38 208 SER A N 1
ATOM 1589 C CA . SER A 1 208 ? -29.497 1.816 -13.185 1.00 30.38 208 SER A CA 1
ATOM 1590 C C . SER A 1 208 ? -28.937 0.427 -13.511 1.00 30.38 208 SER A C 1
ATOM 1592 O O . SER A 1 208 ? -27.920 0.306 -14.173 1.00 30.38 208 SER A O 1
ATOM 1594 N N . SER A 1 209 ? -29.487 -0.700 -13.093 1.00 32.66 209 SER A N 1
ATOM 1595 C CA . SER A 1 209 ? -30.607 -1.026 -12.223 1.00 32.66 209 SER A CA 1
ATOM 1596 C C . SER A 1 209 ? -30.505 -2.535 -12.029 1.00 32.66 209 SER A C 1
ATOM 1598 O O . SER A 1 209 ? -30.331 -3.278 -12.995 1.00 32.66 209 SER A O 1
ATOM 1600 N N . THR A 1 210 ? -30.645 -3.008 -10.796 1.00 28.44 210 THR A N 1
ATOM 1601 C CA . THR A 1 210 ? -31.013 -4.399 -10.553 1.00 28.44 210 THR A CA 1
ATOM 1602 C C . THR A 1 210 ? -32.382 -4.628 -11.188 1.00 28.44 210 THR A C 1
ATOM 1604 O O . THR A 1 210 ? -33.391 -4.164 -10.667 1.00 28.44 210 THR A O 1
ATOM 1607 N N . SER A 1 211 ? -32.428 -5.326 -12.315 1.00 34.25 211 SER A N 1
ATOM 1608 C CA . SER A 1 211 ? -33.661 -5.910 -12.834 1.00 34.25 211 SER A CA 1
ATOM 1609 C C . SER A 1 211 ? -33.328 -7.188 -13.584 1.00 34.25 211 SER A C 1
ATOM 1611 O O . SER A 1 211 ? -32.763 -7.199 -14.674 1.00 34.25 211 SER A O 1
ATOM 1613 N N . SER A 1 212 ? -33.667 -8.272 -12.908 1.00 35.38 212 SER A N 1
ATOM 1614 C CA . SER A 1 212 ? -33.859 -9.615 -13.411 1.00 35.38 212 SER A CA 1
ATOM 1615 C C . SER A 1 212 ? -34.739 -9.674 -14.667 1.00 35.38 212 SER A C 1
ATOM 1617 O O . SER A 1 212 ? -35.614 -8.841 -14.878 1.00 35.38 212 SER A O 1
ATOM 1619 N N . SER A 1 213 ? -34.573 -10.792 -15.380 1.00 34.78 213 SER A N 1
ATOM 1620 C CA . SER A 1 213 ? -35.528 -11.457 -16.280 1.00 34.78 213 SER A CA 1
ATOM 1621 C C . SER A 1 213 ? -35.575 -11.047 -17.765 1.00 34.78 213 SER A C 1
ATOM 1623 O O . SER A 1 213 ? -36.077 -10.004 -18.152 1.00 34.78 213 SER A O 1
ATOM 1625 N N . SER A 1 214 ? -35.099 -12.008 -18.570 1.00 35.78 214 SER A N 1
ATOM 1626 C CA . SER A 1 214 ? -35.743 -12.599 -19.755 1.00 35.78 214 SER A CA 1
ATOM 1627 C C . SER A 1 214 ? -36.099 -11.735 -20.971 1.00 35.78 214 SER A C 1
ATOM 1629 O O . SER A 1 214 ? -37.029 -10.942 -20.929 1.00 35.78 214 SER A O 1
ATOM 1631 N N . GLY A 1 215 ? -35.549 -12.145 -22.120 1.00 37.12 215 GLY A N 1
ATOM 1632 C CA . GLY A 1 215 ? -36.391 -12.453 -23.281 1.00 37.12 215 GLY A CA 1
ATOM 1633 C C . GLY A 1 215 ? -36.114 -11.681 -24.575 1.00 37.12 215 GLY A C 1
ATOM 1634 O O . GLY A 1 215 ? -36.321 -10.481 -24.642 1.00 37.12 215 GLY A O 1
ATOM 1635 N N . ALA A 1 216 ? -35.791 -12.459 -25.615 1.00 38.97 216 ALA A N 1
ATOM 1636 C CA . ALA A 1 216 ? -36.144 -12.263 -27.030 1.00 38.97 216 ALA A CA 1
ATOM 1637 C C . ALA A 1 216 ? -35.397 -11.212 -27.895 1.00 38.97 216 ALA A C 1
ATOM 1639 O O . ALA A 1 216 ? -35.709 -10.031 -27.932 1.00 38.97 216 ALA A O 1
ATOM 1640 N N . THR A 1 217 ? -34.446 -11.740 -28.679 1.00 39.50 217 THR A N 1
ATOM 1641 C CA . THR A 1 217 ? -34.263 -11.624 -30.150 1.00 39.50 217 THR A CA 1
ATOM 1642 C C . THR A 1 217 ? -34.924 -10.494 -30.964 1.00 39.50 217 THR A C 1
ATOM 1644 O O . THR A 1 217 ? -36.148 -10.419 -31.023 1.00 39.50 217 THR A O 1
ATOM 1647 N N . GLY A 1 218 ? -34.120 -9.846 -31.830 1.00 38.06 218 GLY A N 1
ATOM 1648 C CA . GLY A 1 218 ? -34.533 -9.499 -33.207 1.00 38.06 218 GLY A CA 1
ATOM 1649 C C . GLY A 1 218 ? -33.905 -8.246 -33.852 1.00 38.06 218 GLY A C 1
ATOM 1650 O O . GLY A 1 218 ? -34.173 -7.145 -33.396 1.00 38.06 218 GLY A O 1
ATOM 1651 N N . GLY A 1 219 ? -33.185 -8.432 -34.978 1.00 40.84 219 GLY A N 1
ATOM 1652 C CA . GLY A 1 219 ? -32.871 -7.429 -36.030 1.00 40.84 219 GLY A CA 1
ATOM 1653 C C . GLY A 1 219 ? -31.771 -6.408 -35.685 1.00 40.84 219 GLY A C 1
ATOM 1654 O O . GLY A 1 219 ? -31.776 -5.842 -34.609 1.00 40.84 219 GLY A O 1
ATOM 1655 N N . GLY A 1 220 ? -30.750 -6.102 -36.489 1.00 38.00 220 GLY A N 1
ATOM 1656 C CA . GLY A 1 220 ? -30.603 -6.090 -37.946 1.00 38.00 220 GLY A CA 1
ATOM 1657 C C . GLY A 1 220 ? -30.216 -4.659 -38.363 1.00 38.00 220 GLY A C 1
ATOM 1658 O O . GLY A 1 220 ? -31.028 -3.756 -38.207 1.00 38.00 220 GLY A O 1
ATOM 1659 N N . GLY A 1 221 ? -28.990 -4.429 -38.855 1.00 40.00 221 GLY A N 1
ATOM 1660 C CA . GLY A 1 221 ? -28.565 -3.100 -39.326 1.00 40.00 221 GLY A CA 1
ATOM 1661 C C . GLY A 1 221 ? -27.058 -2.955 -39.559 1.00 40.00 221 GLY A C 1
ATOM 1662 O O . GLY A 1 221 ? -26.305 -2.633 -38.648 1.00 40.00 221 GLY A O 1
ATOM 1663 N N . THR A 1 222 ? -26.626 -3.191 -40.796 1.00 41.91 222 THR A N 1
ATOM 1664 C CA . THR A 1 222 ? -25.280 -2.935 -41.337 1.00 41.91 222 THR A CA 1
ATOM 1665 C C . THR A 1 222 ? -25.091 -1.463 -41.723 1.00 41.91 222 THR A C 1
ATOM 1667 O O . THR A 1 222 ? -25.974 -0.884 -42.351 1.00 41.91 222 THR A O 1
ATOM 1670 N N . GLY A 1 223 ? -23.911 -0.894 -41.450 1.00 43.44 223 GLY A N 1
ATOM 1671 C CA . GLY A 1 223 ? -23.470 0.425 -41.923 1.00 43.44 223 GLY A CA 1
ATOM 1672 C C . GLY A 1 223 ? -21.951 0.441 -42.127 1.00 43.44 223 GLY A C 1
ATOM 1673 O O . GLY A 1 223 ? -21.210 -0.071 -41.297 1.00 43.44 223 GLY A O 1
ATOM 1674 N N . ASN A 1 224 ? -21.522 0.951 -43.277 1.00 50.66 224 ASN A N 1
ATOM 1675 C CA . ASN A 1 224 ? -20.294 0.624 -44.003 1.00 50.66 224 ASN A CA 1
ATOM 1676 C C . ASN A 1 224 ? -19.200 1.717 -43.897 1.00 50.66 224 ASN A C 1
ATOM 1678 O O . ASN A 1 224 ? -19.525 2.886 -43.741 1.00 50.66 224 ASN A O 1
ATOM 1682 N N . ASN A 1 225 ? -17.945 1.287 -44.089 1.00 45.84 225 ASN A N 1
ATOM 1683 C CA . ASN A 1 225 ? -16.759 1.937 -44.684 1.00 45.84 225 ASN A CA 1
ATOM 1684 C C . ASN A 1 225 ? -16.302 3.374 -44.345 1.00 45.84 225 ASN A C 1
ATOM 1686 O O . ASN A 1 225 ? -17.031 4.348 -44.482 1.00 45.84 225 ASN A O 1
ATOM 1690 N N . GLY A 1 226 ? -14.981 3.503 -44.150 1.00 43.53 226 GLY A N 1
ATOM 1691 C CA . GLY A 1 226 ? -14.245 4.770 -44.226 1.00 43.53 226 GLY A CA 1
ATOM 1692 C C . GLY A 1 226 ? -12.729 4.588 -44.084 1.00 43.53 226 GLY A C 1
ATOM 1693 O O . GLY A 1 226 ? -12.202 4.513 -42.982 1.00 43.53 226 GLY A O 1
ATOM 1694 N N . THR A 1 227 ? -12.053 4.480 -45.222 1.00 46.56 227 THR A N 1
ATOM 1695 C CA . THR A 1 227 ? -10.626 4.222 -45.484 1.00 46.56 227 THR A CA 1
ATOM 1696 C C . THR A 1 227 ? -9.648 5.374 -45.180 1.00 46.56 227 THR A C 1
ATOM 1698 O O . THR A 1 227 ? -9.967 6.529 -45.428 1.00 46.56 227 THR A O 1
ATOM 1701 N N . SER A 1 228 ? -8.422 4.985 -44.789 1.00 41.69 228 SER A N 1
ATOM 1702 C CA . SER A 1 228 ? -7.086 5.453 -45.241 1.00 41.69 228 SER A CA 1
ATOM 1703 C C . SER A 1 228 ? -6.709 6.946 -45.247 1.00 41.69 228 SER A C 1
ATOM 1705 O O . SER A 1 228 ? -7.287 7.719 -45.997 1.00 41.69 228 SER A O 1
ATOM 1707 N N . ALA A 1 229 ? -5.575 7.293 -44.615 1.00 45.09 229 ALA A N 1
ATOM 1708 C CA . ALA A 1 229 ? -4.396 7.859 -45.304 1.00 45.09 229 ALA A CA 1
ATOM 1709 C C . ALA A 1 229 ? -3.226 8.163 -44.342 1.00 45.09 229 ALA A C 1
ATOM 1711 O O . ALA A 1 229 ? -3.362 8.811 -43.311 1.00 45.09 229 ALA A O 1
ATOM 1712 N N . THR A 1 230 ? -2.060 7.680 -44.757 1.00 44.25 230 THR A N 1
ATOM 1713 C CA . THR A 1 230 ? -0.681 7.961 -44.337 1.00 44.25 230 THR A CA 1
ATOM 1714 C C . THR A 1 230 ? -0.221 9.403 -44.580 1.00 44.25 230 THR A C 1
ATOM 1716 O O . THR A 1 230 ? -0.583 9.992 -45.594 1.00 44.25 230 THR A O 1
ATOM 1719 N N . GLY A 1 231 ? 0.752 9.861 -43.779 1.00 40.94 231 GLY A N 1
ATOM 1720 C CA . GLY A 1 231 ? 1.848 10.721 -44.255 1.00 40.94 231 GLY A CA 1
ATOM 1721 C C . GLY A 1 231 ? 2.106 11.997 -43.447 1.00 40.94 231 GLY A C 1
ATOM 1722 O O . GLY A 1 231 ? 1.205 12.804 -43.265 1.00 40.94 231 GLY A O 1
ATOM 1723 N N . GLY A 1 232 ? 3.364 12.212 -43.035 1.00 39.69 232 GLY A N 1
ATOM 1724 C CA . GLY A 1 232 ? 3.849 13.543 -42.643 1.00 39.69 232 GLY A CA 1
ATOM 1725 C C . GLY A 1 232 ? 4.924 13.564 -41.556 1.00 39.69 232 GLY A C 1
ATOM 1726 O O . GLY A 1 232 ? 4.619 13.753 -40.385 1.00 39.69 232 GLY A O 1
ATOM 1727 N N . SER A 1 233 ? 6.188 13.416 -41.953 1.00 41.78 233 SER A N 1
ATOM 1728 C CA . SER A 1 233 ? 7.381 13.712 -41.145 1.00 41.78 233 SER A CA 1
ATOM 1729 C C . SER A 1 233 ? 7.655 15.224 -41.125 1.00 41.78 233 SER A C 1
ATOM 1731 O O . SER A 1 233 ? 7.523 15.861 -42.167 1.00 41.78 233 SER A O 1
ATOM 1733 N N . GLY A 1 234 ? 8.129 15.797 -40.009 1.00 40.69 234 GLY A N 1
ATOM 1734 C CA . GLY A 1 234 ? 8.610 17.188 -40.007 1.00 40.69 234 GLY A CA 1
ATOM 1735 C C . GLY A 1 234 ? 9.070 17.760 -38.659 1.00 40.69 234 GLY A C 1
ATOM 1736 O O . GLY A 1 234 ? 8.255 18.219 -37.877 1.00 40.69 234 GLY A O 1
ATOM 1737 N N . ALA A 1 235 ? 10.391 17.737 -38.451 1.00 46.53 235 ALA A N 1
ATOM 1738 C CA . ALA A 1 235 ? 11.265 18.753 -37.835 1.00 46.53 235 ALA A CA 1
ATOM 1739 C C . ALA A 1 235 ? 10.910 19.476 -36.502 1.00 46.53 235 ALA A C 1
ATOM 1741 O O . ALA A 1 235 ? 10.027 20.318 -36.415 1.00 46.53 235 ALA A O 1
ATOM 1742 N N . THR A 1 236 ? 11.768 19.201 -35.508 1.00 37.62 236 THR A N 1
ATOM 1743 C CA . THR A 1 236 ? 12.483 20.104 -34.570 1.00 37.62 236 THR A CA 1
ATOM 1744 C C . THR A 1 236 ? 11.999 21.541 -34.321 1.00 37.62 236 THR A C 1
ATOM 1746 O O . THR A 1 236 ? 11.976 22.368 -35.227 1.00 37.62 236 THR A O 1
ATOM 1749 N N . GLY A 1 237 ? 11.883 21.894 -33.036 1.00 38.84 237 GLY A N 1
ATOM 1750 C CA . GLY A 1 237 ? 11.929 23.279 -32.559 1.00 38.84 237 GLY A CA 1
ATOM 1751 C C . GLY A 1 237 ? 11.839 23.362 -31.035 1.00 38.84 237 GLY A C 1
ATOM 1752 O O . GLY A 1 237 ? 10.760 23.236 -30.468 1.00 38.84 237 GLY A O 1
ATOM 1753 N N . ALA A 1 238 ? 12.981 23.535 -30.370 1.00 38.66 238 ALA A N 1
ATOM 1754 C CA . ALA A 1 238 ? 13.068 23.837 -28.946 1.00 38.66 238 ALA A CA 1
ATOM 1755 C C . ALA A 1 238 ? 12.786 25.326 -28.699 1.00 38.66 238 ALA A C 1
ATOM 1757 O O . ALA A 1 238 ? 13.342 26.159 -29.406 1.00 38.66 238 ALA A O 1
ATOM 1758 N N . ALA A 1 239 ? 12.015 25.658 -27.661 1.00 42.66 239 ALA A N 1
ATOM 1759 C CA . ALA A 1 239 ? 12.205 26.883 -26.883 1.00 42.66 239 ALA A CA 1
ATOM 1760 C C . ALA A 1 239 ? 11.420 26.820 -25.566 1.00 42.66 239 ALA A C 1
ATOM 1762 O O . ALA A 1 239 ? 10.227 26.536 -25.520 1.00 42.66 239 ALA A O 1
ATOM 1763 N N . SER A 1 240 ? 12.152 27.105 -24.498 1.00 37.12 240 SER A N 1
ATOM 1764 C CA . SER A 1 240 ? 11.730 27.390 -23.133 1.00 37.12 240 SER A CA 1
ATOM 1765 C C . SER A 1 240 ? 10.653 28.477 -23.034 1.00 37.12 240 SER A C 1
ATOM 1767 O O . SER A 1 240 ? 10.798 29.540 -23.633 1.00 37.12 240 SER A O 1
ATOM 1769 N N . GLY A 1 241 ? 9.655 28.261 -22.177 1.00 37.97 241 GLY A N 1
ATOM 1770 C CA . GLY A 1 241 ? 8.707 29.284 -21.738 1.00 37.97 241 GLY A CA 1
ATOM 1771 C C . GLY A 1 241 ? 8.468 29.164 -20.239 1.00 37.97 241 GLY A C 1
ATOM 1772 O O . GLY A 1 241 ? 7.667 28.347 -19.798 1.00 37.97 241 GLY A O 1
ATOM 1773 N N . ASN A 1 242 ? 9.213 29.952 -19.467 1.00 39.59 242 ASN A N 1
ATOM 1774 C CA . ASN A 1 242 ? 9.062 30.117 -18.027 1.00 39.59 242 ASN A CA 1
ATOM 1775 C C . ASN A 1 242 ? 8.062 31.268 -17.801 1.00 39.59 242 ASN A C 1
ATOM 1777 O O . ASN A 1 242 ? 8.357 32.407 -18.153 1.00 39.59 242 ASN A O 1
ATOM 1781 N N . GLY A 1 243 ? 6.888 30.985 -17.241 1.00 39.34 243 GLY A N 1
ATOM 1782 C CA . GLY A 1 243 ? 5.935 31.980 -16.736 1.00 39.34 243 GLY A CA 1
ATOM 1783 C C . GLY A 1 243 ? 5.288 31.374 -15.492 1.00 39.34 243 GLY A C 1
ATOM 1784 O O . GLY A 1 243 ? 4.758 30.275 -15.560 1.00 39.34 243 GLY A O 1
ATOM 1785 N N . GLY A 1 244 ? 5.422 31.930 -14.293 1.00 34.66 244 GLY A N 1
ATOM 1786 C CA . GLY A 1 244 ? 5.256 33.341 -13.963 1.00 34.66 244 GLY A CA 1
ATOM 1787 C C . GLY A 1 244 ? 3.874 33.487 -13.331 1.00 34.66 244 GLY A C 1
ATOM 1788 O O . GLY A 1 244 ? 2.934 33.908 -13.991 1.00 34.66 244 GLY A O 1
ATOM 1789 N N . ALA A 1 245 ? 3.744 33.026 -12.085 1.00 32.91 245 ALA A N 1
ATOM 1790 C CA . ALA A 1 245 ? 2.514 33.078 -11.308 1.00 32.91 245 ALA A CA 1
ATOM 1791 C C . ALA A 1 245 ? 2.378 34.436 -10.613 1.00 32.91 245 ALA A C 1
ATOM 1793 O O . ALA A 1 245 ? 3.272 34.797 -9.857 1.00 32.91 245 ALA A O 1
ATOM 1794 N N . THR A 1 246 ? 1.248 35.124 -10.801 1.00 35.59 246 THR A N 1
ATOM 1795 C CA . THR A 1 246 ? 0.680 36.099 -9.849 1.00 35.59 246 THR A CA 1
ATOM 1796 C C . THR A 1 246 ? -0.765 36.456 -10.224 1.00 35.59 246 THR A C 1
ATOM 1798 O O . THR A 1 246 ? -1.039 36.975 -11.301 1.00 35.59 246 THR A O 1
ATOM 1801 N N . SER A 1 247 ? -1.702 36.187 -9.314 1.00 42.16 247 SER A N 1
ATOM 1802 C CA . SER A 1 247 ? -2.929 36.962 -9.017 1.00 42.16 247 SER A CA 1
ATOM 1803 C C . SER A 1 247 ? -3.700 36.153 -7.958 1.00 42.16 247 SER A C 1
ATOM 1805 O O . SER A 1 247 ? -4.152 35.053 -8.232 1.00 42.16 247 SER A O 1
ATOM 1807 N N . ASN A 1 248 ? -3.580 36.437 -6.660 1.00 36.72 248 ASN A N 1
ATOM 1808 C CA . ASN A 1 248 ? -4.026 37.605 -5.896 1.00 36.72 248 ASN A CA 1
ATOM 1809 C C . ASN A 1 248 ? -5.548 37.626 -5.661 1.00 36.72 248 ASN A C 1
ATOM 1811 O O . ASN A 1 248 ? -6.305 37.637 -6.622 1.00 36.72 248 ASN A O 1
ATOM 1815 N N . ALA A 1 249 ? -5.901 37.725 -4.368 1.00 33.88 249 ALA A N 1
ATOM 1816 C CA . ALA A 1 249 ? -7.185 38.108 -3.765 1.00 33.88 249 ALA A CA 1
ATOM 1817 C C . ALA A 1 249 ? -8.413 37.241 -4.128 1.00 33.88 249 ALA A C 1
ATOM 1819 O O . ALA A 1 249 ? -8.704 36.980 -5.278 1.00 33.88 249 ALA A O 1
ATOM 1820 N N . GLY A 1 250 ? -9.244 36.776 -3.206 1.00 31.67 250 GLY A N 1
ATOM 1821 C CA . GLY A 1 250 ? -9.544 37.251 -1.871 1.00 31.67 250 GLY A CA 1
ATOM 1822 C C . GLY A 1 250 ? -11.050 37.087 -1.653 1.00 31.67 250 GLY A C 1
ATOM 1823 O O . GLY A 1 250 ? -11.821 37.008 -2.605 1.00 31.67 250 GLY A O 1
ATOM 1824 N N . ASN A 1 251 ? -11.427 37.136 -0.382 1.00 33.97 251 ASN A N 1
ATOM 1825 C CA . ASN A 1 251 ? -12.726 37.558 0.128 1.00 33.97 251 ASN A CA 1
ATOM 1826 C C . ASN A 1 251 ? -13.704 36.491 0.662 1.00 33.97 251 ASN A C 1
ATOM 1828 O O . ASN A 1 251 ? -14.178 35.596 -0.031 1.00 33.97 251 ASN A O 1
ATOM 1832 N N . SER A 1 252 ? -14.070 36.782 1.917 1.00 34.41 252 SER A N 1
ATOM 1833 C CA . SER A 1 252 ? -15.382 36.656 2.559 1.00 34.41 252 SER A CA 1
ATOM 1834 C C . SER A 1 252 ? -15.970 35.266 2.808 1.00 34.41 252 SER A C 1
ATOM 1836 O O . SER A 1 252 ? -16.616 34.671 1.959 1.00 34.41 252 SER A O 1
ATOM 1838 N N . GLY A 1 253 ? -15.852 34.840 4.069 1.00 28.50 253 GLY A N 1
ATOM 1839 C CA . GLY A 1 253 ? -16.944 35.040 5.029 1.00 28.50 253 GLY A CA 1
ATOM 1840 C C . GLY A 1 253 ? -18.250 34.312 4.721 1.00 28.50 253 GLY A C 1
ATOM 1841 O O . GLY A 1 253 ? -18.991 34.687 3.824 1.00 28.50 253 GLY A O 1
ATOM 1842 N N . GLY A 1 254 ? -18.584 33.336 5.559 1.00 29.56 254 GLY A N 1
ATOM 1843 C CA . GLY A 1 254 ? -19.896 32.706 5.529 1.00 29.56 254 GLY A CA 1
ATOM 1844 C C . GLY A 1 254 ? -19.951 31.495 6.436 1.00 29.56 254 GLY A C 1
ATOM 1845 O O . GLY A 1 254 ? -19.783 30.366 5.991 1.00 29.56 254 GLY A O 1
ATOM 1846 N N . ALA A 1 255 ? -20.182 31.740 7.724 1.00 29.48 255 ALA A N 1
ATOM 1847 C CA . ALA A 1 255 ? -20.664 30.715 8.630 1.00 29.48 255 ALA A CA 1
ATOM 1848 C C . ALA A 1 255 ? -21.960 30.114 8.060 1.00 29.48 255 ALA A C 1
ATOM 1850 O O . ALA A 1 255 ? -22.942 30.823 7.866 1.00 29.48 255 ALA A O 1
ATOM 1851 N N . SER A 1 256 ? -21.964 28.808 7.809 1.00 32.44 256 SER A N 1
ATOM 1852 C CA . SER A 1 256 ? -23.184 28.037 7.573 1.00 32.44 256 SER A CA 1
ATOM 1853 C C . SER A 1 256 ? -23.002 26.627 8.124 1.00 32.44 256 SER A C 1
ATOM 1855 O O . SER A 1 256 ? -22.536 25.711 7.454 1.00 32.44 256 SER A O 1
ATOM 1857 N N . THR A 1 257 ? -23.312 26.513 9.411 1.00 30.78 257 THR A N 1
ATOM 1858 C CA . THR A 1 257 ? -24.241 25.521 9.965 1.00 30.78 257 THR A CA 1
ATOM 1859 C C . THR A 1 257 ? -24.361 24.155 9.261 1.00 30.78 257 THR A C 1
ATOM 1861 O O . THR A 1 257 ? -24.936 23.993 8.190 1.00 30.78 257 THR A O 1
ATOM 1864 N N . THR A 1 258 ? -23.984 23.132 10.033 1.00 31.69 258 THR A N 1
ATOM 1865 C CA . THR A 1 258 ? -24.686 21.838 10.106 1.00 31.69 258 THR A CA 1
ATOM 1866 C C . THR A 1 258 ? -24.458 20.839 8.968 1.00 31.69 258 THR A C 1
ATOM 1868 O O . THR A 1 258 ? -25.394 20.244 8.441 1.00 31.69 258 THR A O 1
ATOM 1871 N N . GLY A 1 259 ? -23.199 20.509 8.692 1.00 34.06 259 GLY A N 1
ATOM 1872 C CA . GLY A 1 259 ? -22.854 19.212 8.109 1.00 34.06 259 GLY A CA 1
ATOM 1873 C C . GLY A 1 259 ? -22.706 18.150 9.201 1.00 34.06 259 GLY A C 1
ATOM 1874 O O . GLY A 1 259 ? -21.584 17.776 9.521 1.00 34.06 259 GLY A O 1
ATOM 1875 N N . LYS A 1 260 ? -23.806 17.678 9.813 1.00 35.00 260 LYS A N 1
ATOM 1876 C CA . LYS A 1 260 ? -23.746 16.483 10.678 1.00 35.00 260 LYS A CA 1
ATOM 1877 C C . LYS A 1 260 ? -23.247 15.321 9.819 1.00 35.00 260 LYS A C 1
ATOM 1879 O O . LYS A 1 260 ? -24.015 14.790 9.015 1.00 35.00 260 LYS A O 1
ATOM 1884 N N . SER A 1 261 ? -21.970 14.972 9.973 1.00 42.31 261 SER A N 1
ATOM 1885 C CA . SER A 1 261 ? -21.359 13.798 9.351 1.00 42.31 261 SER A CA 1
ATOM 1886 C C . SER A 1 261 ? -22.249 12.578 9.616 1.00 42.31 261 SER A C 1
ATOM 1888 O O . SER A 1 261 ? -22.883 12.475 10.674 1.00 42.31 261 SER A O 1
ATOM 1890 N N . ASN A 1 262 ? -22.341 11.655 8.658 1.00 46.81 262 ASN A N 1
ATOM 1891 C CA . ASN A 1 262 ? -23.123 10.430 8.837 1.00 46.81 262 ASN A CA 1
ATOM 1892 C C . ASN A 1 262 ? -22.683 9.654 10.092 1.00 46.81 262 ASN A C 1
ATOM 1894 O O . ASN A 1 262 ? -23.526 9.031 10.735 1.00 46.81 262 ASN A O 1
ATOM 1898 N N . ALA A 1 263 ? -21.430 9.811 10.537 1.00 45.09 263 ALA A N 1
ATOM 1899 C CA . ALA A 1 263 ? -20.971 9.286 11.818 1.00 45.09 263 ALA A CA 1
ATOM 1900 C C . ALA A 1 263 ? -21.754 9.884 13.002 1.00 45.09 263 ALA A C 1
ATOM 1902 O O . ALA A 1 263 ? -22.229 9.134 13.848 1.00 45.09 263 ALA A O 1
ATOM 1903 N N . GLN A 1 264 ? -22.004 11.202 13.045 1.00 46.59 264 GLN A N 1
ATOM 1904 C CA . GLN A 1 264 ? -22.835 11.813 14.097 1.00 46.59 264 GLN A CA 1
ATOM 1905 C C . GLN A 1 264 ? -24.285 11.310 14.077 1.00 46.59 264 GLN A C 1
ATOM 1907 O O . GLN A 1 264 ? -24.877 11.134 15.140 1.00 46.59 264 GLN A O 1
ATOM 1912 N N . LYS A 1 265 ? -24.869 11.048 12.898 1.00 50.34 265 LYS A N 1
ATOM 1913 C CA . LYS A 1 265 ? -26.221 10.460 12.810 1.00 50.34 265 LYS A CA 1
ATOM 1914 C C . LYS A 1 265 ? -26.256 9.031 13.361 1.00 50.34 265 LYS A C 1
ATOM 1916 O O . LYS A 1 265 ? -27.218 8.669 14.040 1.00 50.34 265 LYS A O 1
ATOM 1921 N N . ILE A 1 266 ? -25.199 8.255 13.122 1.00 56.47 266 ILE A N 1
ATOM 1922 C CA . ILE A 1 266 ? -25.041 6.902 13.667 1.00 56.47 266 ILE A CA 1
ATOM 1923 C C . ILE A 1 266 ? -24.848 6.963 15.189 1.00 56.47 266 ILE A C 1
ATOM 1925 O O . ILE A 1 266 ? -25.562 6.268 15.907 1.00 56.47 266 ILE A O 1
ATOM 1929 N N . TYR A 1 267 ? -23.995 7.861 15.702 1.00 56.38 267 TYR A N 1
ATOM 1930 C CA . TYR A 1 267 ? -23.799 8.051 17.146 1.00 56.38 267 TYR A CA 1
ATOM 1931 C C . TYR A 1 267 ? -25.087 8.456 17.872 1.00 56.38 267 TYR A C 1
ATOM 1933 O O . TYR A 1 267 ? -25.388 7.901 18.926 1.00 56.38 267 TYR A O 1
ATOM 1941 N N . VAL A 1 268 ? -25.879 9.378 17.312 1.00 60.88 268 VAL A N 1
ATOM 1942 C CA . VAL A 1 268 ? -27.158 9.800 17.914 1.00 60.88 268 VAL A CA 1
ATOM 1943 C C . VAL A 1 268 ? -28.175 8.660 17.911 1.00 60.88 268 VAL A C 1
ATOM 1945 O O . VAL A 1 268 ? -28.821 8.418 18.929 1.00 60.88 268 VAL A O 1
ATOM 1948 N N . SER A 1 269 ? -28.291 7.927 16.800 1.00 64.88 269 SER A N 1
ATOM 1949 C CA . SER A 1 269 ? -29.206 6.779 16.704 1.00 64.88 269 SER A CA 1
ATOM 1950 C C . SER A 1 269 ? -28.819 5.674 17.687 1.00 64.88 269 SER A C 1
ATOM 1952 O O . SER A 1 269 ? -29.674 5.060 18.319 1.00 64.88 269 SER A O 1
ATOM 1954 N N . PHE A 1 270 ? -27.519 5.464 17.875 1.00 63.75 270 PHE A N 1
ATOM 1955 C CA . PHE A 1 270 ? -26.992 4.484 18.806 1.00 63.75 270 PHE A CA 1
ATOM 1956 C C . PHE A 1 270 ? -27.194 4.884 20.274 1.00 63.75 270 PHE A C 1
ATOM 1958 O O . PHE A 1 270 ? -27.636 4.071 21.085 1.00 63.75 270 PHE A O 1
ATOM 1965 N N . PHE A 1 271 ? -26.931 6.147 20.619 1.00 69.81 271 PHE A N 1
ATOM 1966 C CA . PHE A 1 271 ? -27.181 6.665 21.964 1.00 69.81 271 PHE A CA 1
ATOM 1967 C C . PHE A 1 271 ? -28.671 6.576 22.326 1.00 69.81 271 PHE A C 1
ATOM 1969 O O . PHE A 1 271 ? -29.012 6.216 23.453 1.00 69.81 271 PHE A O 1
ATOM 1976 N N . LEU A 1 272 ? -29.560 6.816 21.354 1.00 73.00 272 LEU A N 1
ATOM 1977 C CA . LEU A 1 272 ? -30.999 6.582 21.487 1.00 73.00 272 LEU A CA 1
ATOM 1978 C C . LEU A 1 272 ? -31.326 5.103 21.728 1.00 73.00 272 LEU A C 1
ATOM 1980 O O . LEU A 1 272 ? -32.109 4.810 22.626 1.00 73.00 272 LEU A O 1
ATOM 1984 N N . LEU A 1 273 ? -30.710 4.174 20.990 1.00 72.06 273 LEU A N 1
ATOM 1985 C CA . LEU A 1 273 ? -30.923 2.733 21.179 1.00 72.06 273 LEU A CA 1
ATOM 1986 C C . LEU A 1 273 ? -30.455 2.247 22.557 1.00 72.06 273 LEU A C 1
ATOM 1988 O O . LEU A 1 273 ? -31.186 1.501 23.211 1.00 72.06 273 LEU A O 1
ATOM 1992 N N . ILE A 1 274 ? -29.286 2.690 23.036 1.00 75.44 274 ILE A N 1
ATOM 1993 C CA . ILE A 1 274 ? -28.827 2.385 24.402 1.00 75.44 274 ILE A CA 1
ATOM 1994 C C . ILE A 1 274 ? -29.783 2.979 25.432 1.00 75.44 274 ILE A C 1
ATOM 1996 O O . ILE A 1 274 ? -30.192 2.272 26.349 1.00 75.44 274 ILE A O 1
ATOM 2000 N N . SER A 1 275 ? -30.157 4.251 25.279 1.00 74.81 275 SER A N 1
ATOM 2001 C CA . SER A 1 275 ? -31.032 4.939 26.236 1.00 74.81 275 SER A CA 1
ATOM 2002 C C . SER A 1 275 ? -32.405 4.271 26.316 1.00 74.81 275 SER A C 1
ATOM 2004 O O . SER A 1 275 ? -32.915 4.049 27.409 1.00 74.81 275 SER A O 1
ATOM 2006 N N . LEU A 1 276 ? -32.973 3.876 25.171 1.00 75.38 276 LEU A N 1
ATOM 2007 C CA . LEU A 1 276 ? -34.227 3.128 25.102 1.00 75.38 276 LEU A CA 1
ATOM 2008 C C . LEU A 1 276 ? -34.094 1.745 25.754 1.00 75.38 276 LEU A C 1
ATOM 2010 O O . LEU A 1 276 ? -34.981 1.326 26.490 1.00 75.38 276 LEU A O 1
ATOM 2014 N N . SER A 1 277 ? -32.970 1.058 25.533 1.00 72.56 277 SER A N 1
ATOM 2015 C CA . SER A 1 277 ? -32.693 -0.243 26.158 1.00 72.56 277 SER A CA 1
ATOM 2016 C C . SER A 1 277 ? -32.580 -0.130 27.683 1.00 72.56 277 SER A C 1
ATOM 2018 O O . SER A 1 277 ? -33.116 -0.971 28.400 1.00 72.56 277 SER A O 1
ATOM 2020 N N . LEU A 1 278 ? -31.931 0.926 28.184 1.00 74.50 278 LEU A N 1
ATOM 2021 C CA . LEU A 1 278 ? -31.829 1.232 29.614 1.00 74.50 278 LEU A CA 1
ATOM 2022 C C . LEU A 1 278 ? -33.190 1.593 30.220 1.00 74.50 278 LEU A C 1
ATOM 2024 O O . LEU A 1 278 ? -33.509 1.129 31.308 1.00 74.50 278 LEU A O 1
ATOM 2028 N N . LEU A 1 279 ? -34.008 2.372 29.507 1.00 75.06 279 LEU A N 1
ATOM 2029 C CA . LEU A 1 279 ? -35.363 2.719 29.937 1.00 75.06 279 LEU A CA 1
ATOM 2030 C C . LEU A 1 279 ? -36.237 1.467 30.081 1.00 75.06 279 LEU A C 1
ATOM 2032 O O . LEU A 1 279 ? -36.907 1.300 31.095 1.00 75.06 279 LEU A O 1
ATOM 2036 N N . ILE A 1 280 ? -36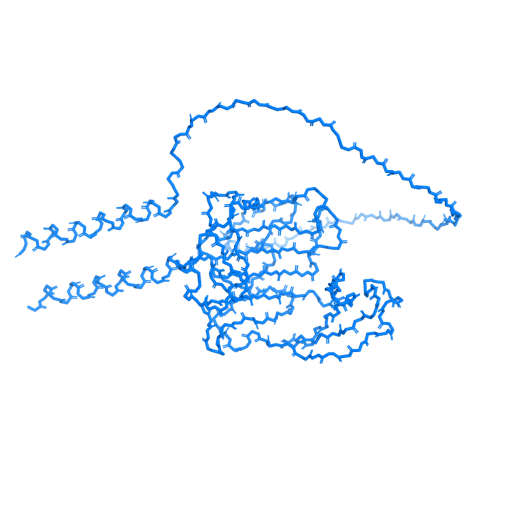.194 0.567 29.093 1.00 74.50 280 ILE A N 1
ATOM 2037 C CA . ILE A 1 280 ? -36.898 -0.720 29.153 1.00 74.50 280 ILE A CA 1
ATOM 2038 C C . ILE A 1 280 ? -36.404 -1.530 30.357 1.00 74.50 280 ILE A C 1
ATOM 2040 O O . ILE A 1 280 ? -37.218 -2.097 31.072 1.00 74.50 280 ILE A O 1
ATOM 2044 N N . LEU A 1 281 ? -35.096 -1.542 30.626 1.00 70.00 281 LEU A N 1
ATOM 2045 C CA . LEU A 1 281 ? -34.525 -2.247 31.775 1.00 70.00 281 LEU A CA 1
ATOM 2046 C C . LEU A 1 281 ? -34.998 -1.698 33.132 1.00 70.00 281 LEU A C 1
ATOM 2048 O O . LEU A 1 281 ? -35.071 -2.456 34.086 1.00 70.00 281 LEU A O 1
ATOM 2052 N N . ILE A 1 282 ? -35.288 -0.399 33.228 1.00 78.31 282 ILE A N 1
ATOM 2053 C CA . ILE A 1 282 ? -35.794 0.237 34.457 1.00 78.31 282 ILE A CA 1
ATOM 2054 C C . ILE A 1 282 ? -37.292 -0.047 34.660 1.00 78.31 282 ILE A C 1
ATOM 2056 O O . ILE A 1 282 ? -37.769 -0.055 35.792 1.00 78.31 282 ILE A O 1
ATOM 2060 N N . LEU A 1 283 ? -38.041 -0.259 33.574 1.00 75.50 283 LEU A N 1
ATOM 2061 C CA . LEU A 1 283 ? -39.489 -0.493 33.607 1.00 75.50 283 LEU A CA 1
ATOM 2062 C C . LEU A 1 283 ? -39.884 -1.952 33.911 1.00 75.50 283 LEU A C 1
ATOM 2064 O O . LEU A 1 283 ? -41.068 -2.204 34.138 1.00 75.50 283 LEU A O 1
ATOM 2068 N N . PHE A 1 284 ? -38.934 -2.892 33.908 1.00 73.12 284 PHE A N 1
ATOM 2069 C CA . PHE A 1 284 ? -39.141 -4.324 34.176 1.00 73.12 284 PHE A CA 1
ATOM 2070 C C . PHE A 1 284 ? -38.373 -4.791 35.412 1.00 73.12 284 PHE A C 1
ATOM 2072 O O . PHE A 1 284 ? -38.909 -5.681 36.111 1.00 73.12 284 PHE A O 1
#

Secondary structure (DSSP, 8-state):
-HHHHHHHHHHHHHHHHHHHHHT-EEEEEEE-SSTT--SS-SEEEEE-SEETTEEEEEEETTEEEEEE---SHHHHHHPPPPS-EEE-SEEPTT-SEEEEEEET----EETTEEEEEE-SSTT--SS-EEEEEETT-EE---TTS-EEEEEEETTEEEEEEESS-TTSGGGTTT-EEEEEPPBGGG-TT--EE-GGGT---TT----------------------------------------------------------HHHHHHHHHHHHHHHHHHHHHH-

Organism: Dictyostelium discoideum (NCBI:txid44689)

Radius of gyration: 25.26 Å; chains: 1; bounding box: 58×54×80 Å